Protein AF-A0A0G0SCY1-F1 (afdb_monomer_lite)

Sequence (199 aa):
MHELLHFNSFQSFQDANKGKKFHLERDEDEDDEKELVILGPRRIGFEIFSEKKNKVFFYNLNEAITEELIKRFDKRYFSRLTLTKREYEIPGKRTEGGDHEIPADDLAVARDFKTKNGPPIKLREGYGYSEEREKLNALIREIYVKNSESFSSEEDVFKIFAEAVMTGRLLKVARIIEKTFGKGNFRQLGINTSADMTE

pLDDT: mean 84.44, std 16.79, range [41.56, 98.62]

Structure (mmCIF, N/CA/C/O backbone):
data_AF-A0A0G0SCY1-F1
#
_entry.id   AF-A0A0G0SCY1-F1
#
loop_
_atom_site.group_PDB
_atom_site.id
_atom_site.type_symbol
_atom_site.label_atom_id
_atom_site.label_alt_id
_atom_site.label_comp_id
_atom_site.label_asym_id
_atom_site.label_entity_id
_atom_site.label_seq_id
_atom_site.pdbx_PDB_ins_code
_atom_site.Cartn_x
_atom_site.Cartn_y
_atom_site.Cartn_z
_atom_site.occupancy
_atom_site.B_iso_or_equiv
_atom_site.auth_seq_id
_atom_site.auth_comp_id
_atom_site.auth_asym_id
_atom_site.auth_atom_id
_atom_site.pdbx_PDB_model_num
ATOM 1 N N . MET A 1 1 ? 3.530 -5.641 -14.610 1.00 80.62 1 MET A N 1
ATOM 2 C CA . MET A 1 1 ? 2.778 -6.349 -13.546 1.00 80.62 1 MET A CA 1
ATOM 3 C C . MET A 1 1 ? 2.074 -5.394 -12.599 1.00 80.62 1 MET A C 1
ATOM 5 O O . MET A 1 1 ? 1.023 -5.765 -12.103 1.00 80.62 1 MET A O 1
ATOM 9 N N . HIS A 1 2 ? 2.611 -4.191 -12.401 1.00 88.75 2 HIS A N 1
ATOM 10 C CA . HIS A 1 2 ? 2.045 -3.152 -11.548 1.00 88.75 2 HIS A CA 1
ATOM 11 C C . HIS A 1 2 ? 0.548 -2.891 -11.766 1.00 88.75 2 HIS A C 1
ATOM 13 O O . HIS A 1 2 ? -0.262 -3.263 -10.920 1.00 88.75 2 HIS A O 1
ATOM 19 N N . GLU A 1 3 ? 0.163 -2.446 -12.962 1.00 91.06 3 GLU A N 1
ATOM 20 C CA . GLU A 1 3 ? -1.251 -2.216 -13.307 1.00 91.06 3 GLU A CA 1
ATOM 21 C C . GLU A 1 3 ? -2.143 -3.452 -13.159 1.00 91.06 3 GLU A C 1
ATOM 23 O O . GLU A 1 3 ? -3.321 -3.362 -12.817 1.00 91.06 3 GLU A O 1
ATOM 28 N N . LEU A 1 4 ? -1.583 -4.643 -13.389 1.00 90.56 4 LEU A N 1
ATOM 29 C CA . LEU A 1 4 ? -2.333 -5.883 -13.227 1.00 90.56 4 LEU A CA 1
ATOM 30 C C . LEU A 1 4 ? -2.670 -6.130 -11.753 1.00 90.56 4 LEU A C 1
ATOM 32 O O . LEU A 1 4 ? -3.734 -6.672 -11.463 1.00 90.56 4 LEU A O 1
ATOM 36 N N . LEU A 1 5 ? -1.797 -5.745 -10.820 1.00 91.75 5 LEU A N 1
ATOM 37 C CA . LEU A 1 5 ? -2.082 -5.886 -9.398 1.00 91.75 5 LEU A CA 1
ATOM 38 C C . LEU A 1 5 ? -3.157 -4.892 -8.951 1.00 91.75 5 LEU A C 1
ATOM 40 O O . LEU A 1 5 ? -4.083 -5.307 -8.257 1.00 91.75 5 LEU A O 1
ATOM 44 N N . HIS A 1 6 ? -3.110 -3.643 -9.426 1.00 90.44 6 HIS A N 1
ATOM 45 C CA . HIS A 1 6 ? -4.196 -2.678 -9.211 1.00 90.44 6 HIS A CA 1
ATOM 46 C C . HIS A 1 6 ? -5.524 -3.208 -9.759 1.00 90.44 6 HIS A C 1
ATOM 48 O O . HIS A 1 6 ? -6.529 -3.209 -9.046 1.00 90.44 6 HIS A O 1
ATOM 54 N N . PHE A 1 7 ? -5.523 -3.785 -10.965 1.00 90.31 7 PHE A N 1
ATOM 55 C CA . PHE A 1 7 ? -6.712 -4.408 -11.552 1.00 90.31 7 PHE A CA 1
ATOM 56 C C . PHE A 1 7 ? -7.235 -5.604 -10.738 1.00 90.31 7 PHE A C 1
ATOM 58 O O . PHE A 1 7 ? -8.441 -5.801 -10.631 1.00 90.31 7 PHE A O 1
ATOM 65 N N . ASN A 1 8 ? -6.359 -6.403 -10.129 1.00 93.25 8 ASN A N 1
ATOM 66 C CA . ASN A 1 8 ? -6.767 -7.547 -9.303 1.00 93.25 8 ASN A CA 1
ATOM 67 C C . ASN A 1 8 ? -7.023 -7.186 -7.830 1.00 93.25 8 ASN A C 1
ATOM 69 O O . ASN A 1 8 ? -7.389 -8.059 -7.038 1.00 93.25 8 ASN A O 1
ATOM 73 N N . SER A 1 9 ? -6.826 -5.925 -7.448 1.00 94.75 9 SER A N 1
ATOM 74 C CA . SER A 1 9 ? -7.122 -5.431 -6.108 1.00 94.75 9 SER A CA 1
ATOM 75 C C . SER A 1 9 ? -8.627 -5.220 -5.906 1.00 94.75 9 SER A C 1
ATOM 77 O O . SER A 1 9 ? -9.438 -5.374 -6.822 1.00 94.75 9 SER A O 1
ATOM 79 N N . PHE A 1 10 ? -9.029 -4.867 -4.684 1.00 96.94 10 PHE A N 1
ATOM 80 C CA . PHE A 1 10 ? -10.420 -4.518 -4.418 1.00 96.94 10 PHE A CA 1
ATOM 81 C C . PHE A 1 10 ? -10.855 -3.316 -5.261 1.00 96.94 10 PHE A C 1
ATOM 83 O O . PHE A 1 10 ? -10.245 -2.257 -5.183 1.00 96.94 10 PHE A O 1
ATOM 90 N N . GLN A 1 11 ? -11.969 -3.440 -5.977 1.00 96.31 11 GLN A N 1
ATOM 91 C CA . GLN A 1 11 ? -12.557 -2.336 -6.729 1.00 96.31 11 GLN A CA 1
ATOM 92 C C . GLN A 1 11 ? -13.978 -2.065 -6.247 1.00 96.31 11 GLN A C 1
ATOM 94 O O . GLN A 1 11 ? -14.782 -2.977 -6.046 1.00 96.31 11 GLN A O 1
ATOM 99 N N . SER A 1 12 ? -14.304 -0.790 -6.071 1.00 95.50 12 SER A N 1
ATOM 100 C CA . SER A 1 12 ? -15.678 -0.343 -5.870 1.00 95.50 12 SER A CA 1
ATOM 101 C C . SER A 1 12 ? -15.928 0.919 -6.671 1.00 95.50 12 SER A C 1
ATOM 103 O O . SER A 1 12 ? -15.087 1.819 -6.694 1.00 95.50 12 SER A O 1
ATOM 105 N N . PHE A 1 13 ? -17.103 0.989 -7.283 1.00 92.69 13 PHE A N 1
ATOM 106 C CA . PHE A 1 13 ? -17.515 2.090 -8.141 1.00 92.69 13 PHE A CA 1
ATOM 107 C C . PHE A 1 13 ? -18.644 2.886 -7.488 1.00 92.69 13 PHE A C 1
ATOM 109 O O . PHE A 1 13 ? -19.341 2.402 -6.592 1.00 92.69 13 PHE A O 1
ATOM 116 N N . GLN A 1 14 ? -18.794 4.127 -7.920 1.00 89.31 14 GLN A N 1
ATOM 117 C CA . GLN A 1 14 ? -19.891 5.011 -7.551 1.00 89.31 14 GLN A CA 1
ATOM 118 C C . GLN A 1 14 ? -20.407 5.730 -8.791 1.00 89.31 14 GLN A C 1
ATOM 120 O O . GLN A 1 14 ? -19.696 5.841 -9.789 1.00 89.31 14 GLN A O 1
ATOM 125 N N . ASP A 1 15 ? -21.635 6.225 -8.703 1.00 87.56 15 ASP A N 1
ATOM 126 C CA . ASP A 1 15 ? -22.173 7.128 -9.709 1.00 87.56 15 ASP A CA 1
ATOM 127 C C . ASP A 1 15 ? -21.365 8.437 -9.710 1.00 87.56 15 ASP A C 1
ATOM 129 O O . ASP A 1 15 ? -21.341 9.172 -8.717 1.00 87.56 15 ASP A O 1
ATOM 133 N N . ALA A 1 16 ? -20.676 8.693 -10.820 1.00 82.12 16 ALA A N 1
ATOM 134 C CA . ALA A 1 16 ? -19.852 9.874 -11.054 1.00 82.12 16 ALA A CA 1
ATOM 135 C C . ALA A 1 16 ? -20.629 11.000 -11.752 1.00 82.12 16 ALA A C 1
ATOM 137 O O . ALA A 1 16 ? -20.097 12.092 -11.967 1.00 82.12 16 ALA A O 1
ATOM 138 N N . ASN A 1 17 ? -21.907 10.788 -12.082 1.00 74.12 17 ASN A N 1
ATOM 139 C CA . ASN A 1 17 ? -22.706 11.781 -12.787 1.00 74.12 17 ASN A CA 1
ATOM 140 C C . ASN A 1 17 ? -22.974 13.048 -11.966 1.00 74.12 17 ASN A C 1
ATOM 142 O O . ASN A 1 17 ? -23.409 14.049 -12.529 1.00 74.12 17 ASN A O 1
ATOM 146 N N . LYS A 1 18 ? -22.747 13.057 -10.644 1.00 68.19 18 LYS A N 1
ATOM 147 C CA . LYS A 1 18 ? -23.117 14.178 -9.749 1.00 68.19 18 LYS A CA 1
ATOM 148 C C . LYS A 1 18 ? -24.579 14.635 -9.940 1.00 68.19 18 LYS A C 1
ATOM 150 O O . LYS A 1 18 ? -24.882 15.814 -9.767 1.00 68.19 18 LYS A O 1
ATOM 155 N N . GLY A 1 19 ? -25.476 13.724 -10.331 1.00 61.62 19 GLY A N 1
ATOM 156 C CA . GLY A 1 19 ? -26.873 14.031 -10.662 1.00 61.62 19 GLY A CA 1
ATOM 157 C C . GLY A 1 19 ? -27.112 14.617 -12.062 1.00 61.62 19 GLY A C 1
ATOM 158 O O . GLY A 1 19 ? -28.223 15.060 -12.342 1.00 61.62 19 GLY A O 1
ATOM 159 N N . LYS A 1 20 ? -26.105 14.642 -12.946 1.00 60.66 20 LYS A N 1
ATOM 160 C CA . LYS A 1 20 ? -26.277 14.971 -14.367 1.00 60.66 20 LYS A CA 1
ATOM 161 C C . LYS A 1 20 ? -26.846 13.770 -15.113 1.00 60.66 20 LYS A C 1
ATOM 163 O O . LYS A 1 20 ? -26.241 12.704 -15.121 1.00 60.66 20 LYS A O 1
ATOM 168 N N . LYS A 1 21 ? -27.981 13.964 -15.776 1.00 63.91 21 LYS A N 1
ATOM 169 C CA . LYS A 1 21 ? -28.548 12.958 -16.670 1.00 63.91 21 LYS A CA 1
ATOM 170 C C . LYS A 1 21 ? -27.905 13.086 -18.038 1.00 63.91 21 LYS A C 1
ATOM 172 O O . LYS A 1 21 ? -27.915 14.168 -18.623 1.00 63.91 21 LYS A O 1
ATOM 177 N N . PHE A 1 22 ? -27.338 11.993 -18.523 1.00 63.31 22 PHE A N 1
ATOM 178 C CA . PHE A 1 22 ? -26.917 11.881 -19.909 1.00 63.31 22 PHE A CA 1
ATOM 179 C C . PHE A 1 22 ? -27.957 11.031 -20.629 1.00 63.31 22 PHE A C 1
ATOM 181 O O . PHE A 1 22 ? -28.292 9.937 -20.177 1.00 63.31 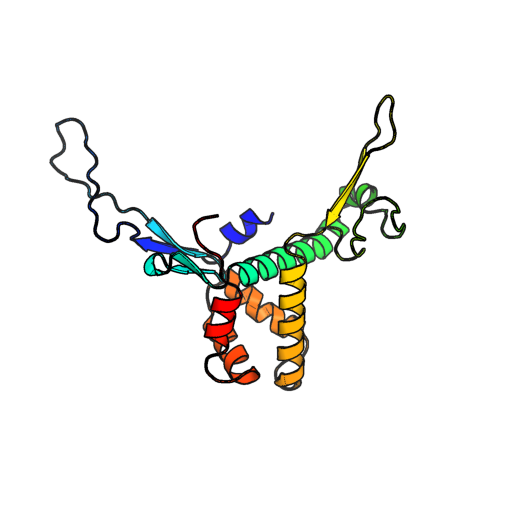22 PHE A O 1
ATOM 188 N N . HIS A 1 23 ? -28.484 11.559 -21.726 1.00 64.25 23 HIS A N 1
ATOM 189 C CA . HIS A 1 23 ? -29.393 10.835 -22.600 1.00 64.25 23 HIS A CA 1
ATOM 190 C C . HIS A 1 23 ? -28.608 10.438 -23.848 1.00 64.25 23 HIS A C 1
ATOM 192 O O . HIS A 1 23 ? -27.866 11.248 -24.404 1.00 64.25 23 HIS A O 1
ATOM 198 N N . LEU A 1 24 ? -28.722 9.174 -24.245 1.00 61.75 24 LEU A N 1
ATOM 199 C CA . LEU A 1 24 ? -28.267 8.735 -25.557 1.00 61.75 24 LEU A CA 1
ATOM 200 C C . LEU A 1 24 ? -29.316 9.188 -26.568 1.00 61.75 24 LEU A C 1
ATOM 202 O O . LEU A 1 24 ? -30.424 8.662 -26.563 1.00 61.75 24 LEU A O 1
ATOM 206 N N . GLU A 1 25 ? -28.969 10.146 -27.426 1.00 59.12 25 GLU A N 1
ATOM 207 C CA . GLU A 1 25 ? -29.728 10.350 -28.658 1.00 59.12 25 GLU A CA 1
ATOM 208 C C . GLU A 1 25 ? -29.556 9.084 -29.505 1.00 59.12 25 GLU A C 1
ATOM 210 O O . GLU A 1 25 ? -28.439 8.709 -29.875 1.00 59.12 25 GLU A O 1
ATOM 215 N N . ARG A 1 26 ? -30.656 8.373 -29.741 1.00 58.03 26 ARG A N 1
ATOM 216 C CA . ARG A 1 26 ? -30.718 7.253 -30.675 1.00 58.03 26 ARG A CA 1
ATOM 217 C C . ARG A 1 26 ? -31.793 7.540 -31.705 1.00 58.03 26 ARG A C 1
ATOM 219 O O . ARG A 1 26 ? -32.787 8.183 -31.378 1.00 58.03 26 ARG A O 1
ATOM 226 N N . ASP A 1 27 ? -31.542 7.062 -32.921 1.00 58.75 27 ASP A N 1
ATOM 227 C CA . ASP A 1 27 ? -32.455 7.190 -34.050 1.00 58.75 27 ASP A CA 1
ATOM 228 C C . ASP A 1 27 ? -33.866 6.731 -33.658 1.00 58.75 27 ASP A C 1
ATOM 230 O O . ASP A 1 27 ? -34.041 5.707 -32.991 1.00 58.75 27 ASP A O 1
ATOM 234 N N . GLU A 1 28 ? -34.825 7.572 -34.042 1.00 56.56 28 GLU A N 1
ATOM 235 C CA . GLU A 1 28 ? -36.273 7.479 -33.864 1.00 56.56 28 GLU A CA 1
ATOM 236 C C . GLU A 1 28 ? -36.752 6.027 -34.035 1.00 56.56 28 GLU A C 1
ATOM 238 O O . GLU A 1 28 ? -36.626 5.522 -35.141 1.00 56.56 28 GLU A O 1
ATOM 243 N N . ASP A 1 29 ? -37.196 5.352 -32.954 1.00 59.94 29 ASP A N 1
ATOM 244 C CA . ASP A 1 29 ? -38.147 4.205 -32.951 1.00 59.94 29 ASP A CA 1
ATOM 245 C C . ASP A 1 29 ? -38.200 3.400 -31.615 1.00 59.94 29 ASP A C 1
ATOM 247 O O . ASP A 1 29 ? -39.020 2.489 -31.487 1.00 59.94 29 ASP A O 1
ATOM 251 N N . GLU A 1 30 ? -37.401 3.711 -30.577 1.00 57.34 30 GLU A N 1
ATOM 252 C CA . GLU A 1 30 ? -37.519 3.078 -29.238 1.00 57.34 30 GLU A CA 1
ATOM 253 C C . GLU A 1 30 ? -37.956 4.090 -28.151 1.00 57.34 30 GLU A C 1
ATOM 255 O O . GLU A 1 30 ? -37.165 4.932 -27.735 1.00 57.34 30 GLU A O 1
ATOM 260 N N . ASP A 1 31 ? -39.187 3.959 -27.631 1.00 59.19 31 ASP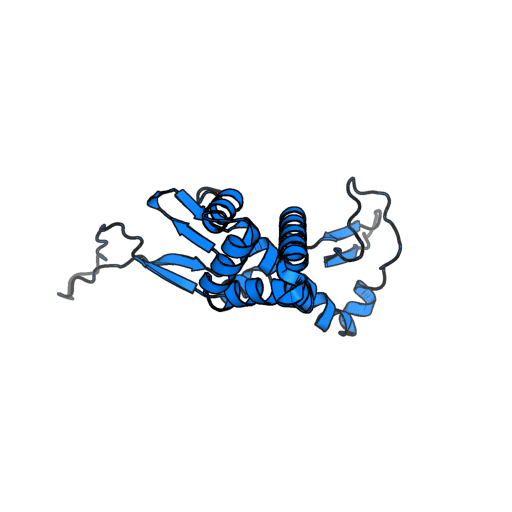 A N 1
ATOM 261 C CA . ASP A 1 31 ? -39.797 4.762 -26.536 1.00 59.19 31 ASP A CA 1
ATOM 262 C C . ASP A 1 31 ? -39.126 4.597 -25.143 1.00 59.19 31 ASP A C 1
ATOM 264 O O . ASP A 1 31 ? -39.641 5.067 -24.126 1.00 59.19 31 ASP A O 1
ATOM 268 N N . ASP A 1 32 ? -37.963 3.946 -25.063 1.00 62.31 32 ASP A N 1
ATOM 269 C CA . ASP A 1 32 ? -37.230 3.738 -23.812 1.00 62.31 32 ASP A CA 1
ATOM 270 C C . ASP A 1 32 ? -36.074 4.747 -23.690 1.00 62.31 32 ASP A C 1
ATOM 272 O O . ASP A 1 32 ? -34.936 4.467 -24.085 1.00 62.31 32 ASP A O 1
ATOM 276 N N . GLU A 1 33 ? -36.332 5.917 -23.090 1.00 62.16 33 GLU A N 1
ATOM 277 C CA . GLU A 1 33 ? -35.271 6.838 -22.652 1.00 62.16 33 GLU A CA 1
ATOM 278 C C . GLU A 1 33 ? -34.325 6.122 -21.667 1.00 62.16 33 GLU A C 1
ATOM 280 O O . GLU A 1 33 ? -34.599 5.990 -20.471 1.00 62.16 33 GLU A O 1
ATOM 285 N N . LYS A 1 34 ? -33.172 5.652 -22.154 1.00 66.00 34 LYS A N 1
ATOM 286 C CA . LYS A 1 34 ? -32.143 5.035 -21.307 1.00 66.00 34 LYS A CA 1
ATOM 287 C C . LYS A 1 34 ? -31.230 6.111 -20.728 1.00 66.00 34 LYS A C 1
ATOM 289 O O . LYS A 1 34 ? -30.390 6.678 -21.426 1.00 66.00 34 LYS A O 1
ATOM 294 N N . GLU A 1 35 ? -31.382 6.366 -19.430 1.00 72.31 35 GLU A N 1
ATOM 295 C CA . GLU A 1 35 ? -30.476 7.216 -18.653 1.00 72.31 35 GLU A CA 1
ATOM 296 C C . GLU A 1 35 ? -29.082 6.565 -18.575 1.00 72.31 35 GLU A C 1
ATOM 298 O O . GLU A 1 35 ? -28.923 5.436 -18.102 1.00 72.31 35 GLU A O 1
ATOM 303 N N . LEU A 1 36 ? -28.056 7.273 -19.051 1.00 75.56 36 LEU A N 1
ATOM 304 C CA . LEU A 1 36 ? -26.663 6.843 -18.955 1.00 75.56 36 LEU A CA 1
ATOM 305 C C . LEU A 1 36 ? -26.114 7.120 -17.554 1.00 75.56 36 LEU A C 1
ATOM 307 O O . LEU A 1 36 ? -26.027 8.269 -17.116 1.00 75.56 36 LEU A O 1
ATOM 311 N N . VAL A 1 37 ? -25.656 6.063 -16.886 1.00 78.62 37 VAL A N 1
ATOM 312 C CA . VAL A 1 37 ? -24.924 6.157 -15.618 1.00 78.62 37 VAL A CA 1
ATOM 313 C C . VAL A 1 37 ? -23.423 6.105 -15.896 1.00 78.62 37 VAL A C 1
ATOM 315 O O . VAL A 1 37 ? -22.920 5.083 -16.363 1.00 78.62 37 VAL A O 1
ATOM 318 N N . ILE A 1 38 ? -22.694 7.185 -15.597 1.00 83.62 38 ILE A N 1
ATOM 319 C CA . ILE A 1 38 ? -21.226 7.172 -15.632 1.00 83.62 38 ILE A CA 1
ATOM 320 C C . ILE A 1 38 ? -20.734 6.639 -14.293 1.00 83.62 38 ILE A C 1
ATOM 322 O O . ILE A 1 38 ? -20.976 7.227 -13.240 1.00 83.62 38 ILE A O 1
ATOM 326 N N . LEU A 1 39 ? -20.020 5.518 -14.333 1.00 87.00 39 LEU A N 1
ATOM 327 C CA . LEU A 1 39 ? -19.389 4.945 -13.153 1.00 87.00 39 LEU A CA 1
ATOM 328 C C . LEU A 1 39 ? -17.964 5.475 -13.017 1.00 87.00 39 LEU A C 1
ATOM 330 O O . LEU A 1 39 ? -17.158 5.362 -13.937 1.00 87.00 39 LEU A O 1
ATOM 334 N N . GLY A 1 40 ? -17.655 6.022 -11.845 1.00 88.56 40 GLY A N 1
ATOM 335 C CA . GLY A 1 40 ? -16.304 6.400 -11.448 1.00 88.56 40 GLY A CA 1
ATOM 336 C C . GLY A 1 40 ? -15.777 5.487 -10.344 1.00 88.56 40 GLY A C 1
ATOM 337 O O . GLY A 1 40 ? -16.563 4.869 -9.610 1.00 88.56 40 GLY A O 1
ATOM 338 N N . PRO A 1 41 ? -14.449 5.390 -10.180 1.00 91.94 41 PRO A N 1
ATOM 339 C CA . PRO A 1 41 ? -13.883 4.674 -9.055 1.00 91.94 41 PRO A CA 1
ATOM 340 C C . PRO A 1 41 ? -14.279 5.379 -7.755 1.00 91.94 41 PRO A C 1
ATOM 342 O O . PRO A 1 41 ? -14.175 6.594 -7.600 1.00 91.94 41 PRO A O 1
ATOM 345 N N . ARG A 1 42 ? -14.752 4.591 -6.794 1.00 94.06 42 ARG A N 1
ATOM 346 C CA . ARG A 1 42 ? -14.913 5.011 -5.400 1.00 94.06 42 ARG A CA 1
ATOM 347 C C . ARG A 1 42 ? -13.693 4.598 -4.590 1.00 94.06 42 ARG A C 1
ATOM 349 O O . ARG A 1 42 ? -13.228 5.355 -3.738 1.00 94.06 42 ARG A O 1
ATOM 356 N N . ARG A 1 43 ? -13.206 3.377 -4.828 1.00 95.00 43 ARG A N 1
ATOM 357 C CA . ARG A 1 43 ? -12.011 2.801 -4.200 1.00 95.00 43 ARG A CA 1
ATOM 358 C C . ARG A 1 43 ? -11.358 1.792 -5.129 1.00 95.00 43 ARG A C 1
ATOM 360 O O . ARG A 1 43 ? -12.080 0.985 -5.715 1.00 95.00 43 ARG A O 1
ATOM 367 N N . ILE A 1 44 ? -10.032 1.808 -5.168 1.00 95.69 44 ILE A N 1
ATOM 368 C CA . ILE A 1 44 ? -9.188 0.813 -5.832 1.00 95.69 44 ILE A CA 1
ATOM 369 C C . ILE A 1 44 ? -8.097 0.442 -4.830 1.00 95.69 44 ILE A C 1
ATOM 371 O O . ILE A 1 44 ? -7.406 1.313 -4.315 1.00 95.69 44 ILE A O 1
ATOM 375 N N . GLY A 1 45 ? -8.008 -0.825 -4.449 1.00 96.00 45 GLY A N 1
ATOM 376 C CA . GLY A 1 45 ? -7.101 -1.279 -3.408 1.00 96.00 45 GLY A CA 1
ATOM 377 C C . GLY A 1 45 ? -7.270 -0.518 -2.086 1.00 96.00 45 GLY A C 1
ATOM 378 O O . GLY A 1 45 ? -8.326 -0.549 -1.429 1.00 96.00 45 GLY A O 1
ATOM 379 N N . PHE A 1 46 ? -6.202 0.174 -1.688 1.00 95.69 46 PHE A N 1
ATOM 380 C CA . PHE A 1 46 ? -6.180 1.039 -0.510 1.00 95.69 46 PHE A CA 1
ATOM 381 C C . PHE A 1 46 ? -6.756 2.442 -0.769 1.00 95.69 46 PHE A C 1
ATOM 383 O O . PHE A 1 46 ? -7.123 3.144 0.176 1.00 95.69 46 PHE A O 1
ATOM 390 N N . GLU A 1 47 ? -6.879 2.842 -2.030 1.00 96.56 47 GLU A N 1
ATOM 391 C CA . GLU A 1 47 ? -7.235 4.195 -2.435 1.00 96.56 47 GLU A CA 1
ATOM 392 C C . GLU A 1 47 ? -8.696 4.526 -2.162 1.00 96.56 47 GLU A C 1
ATOM 394 O O . GLU A 1 47 ? -9.603 3.685 -2.238 1.00 96.56 47 GLU A O 1
ATOM 399 N N . ILE A 1 48 ? -8.935 5.800 -1.857 1.00 96.56 48 ILE A N 1
ATOM 400 C CA . ILE A 1 48 ? -10.278 6.354 -1.705 1.00 96.56 48 ILE A CA 1
ATOM 401 C C . ILE A 1 48 ? -10.389 7.617 -2.549 1.00 96.56 48 ILE A C 1
ATOM 403 O O . ILE A 1 48 ? -9.775 8.642 -2.243 1.00 96.56 48 ILE A O 1
ATOM 407 N N . PHE A 1 49 ? -11.244 7.553 -3.563 1.00 94.94 49 PHE A N 1
ATOM 408 C CA . PHE A 1 49 ? -11.480 8.637 -4.505 1.00 94.94 49 PHE A CA 1
ATOM 409 C C . PHE A 1 49 ? -12.498 9.619 -3.926 1.00 94.94 49 PHE A C 1
ATOM 411 O O . PHE A 1 49 ? -13.593 9.244 -3.493 1.00 94.94 49 PHE A O 1
ATOM 418 N N . SER A 1 50 ? -12.138 10.902 -3.895 1.00 92.75 50 SER A N 1
ATOM 419 C CA . SER A 1 50 ? -12.999 11.967 -3.389 1.00 92.75 50 SER A CA 1
ATOM 420 C C . SER A 1 50 ? -13.100 13.110 -4.384 1.00 92.75 50 SER A C 1
ATOM 422 O O . SER A 1 50 ? -12.357 14.088 -4.307 1.00 92.75 50 SER A O 1
ATOM 424 N N . GLU A 1 51 ? -14.087 13.031 -5.277 1.00 85.56 51 GLU A N 1
ATOM 425 C CA . GLU A 1 51 ? -14.353 14.076 -6.278 1.00 85.56 51 GLU A CA 1
ATOM 426 C C . GLU A 1 51 ? -14.577 15.445 -5.642 1.00 85.56 51 GLU A C 1
ATOM 428 O O . GLU A 1 51 ? -14.056 16.451 -6.112 1.00 85.56 51 GLU A O 1
ATOM 433 N N . LYS A 1 52 ? -15.301 15.486 -4.515 1.00 87.12 52 LYS A N 1
ATOM 434 C CA . LYS A 1 52 ? -15.557 16.726 -3.768 1.00 87.12 52 LYS A CA 1
ATOM 435 C C . LYS A 1 52 ? -14.269 17.431 -3.336 1.00 87.12 52 LYS A C 1
ATOM 437 O O . LYS A 1 52 ? -14.267 18.647 -3.181 1.00 87.12 52 LYS A O 1
ATOM 442 N N . LYS A 1 53 ? -13.207 16.671 -3.072 1.00 88.75 53 LYS A N 1
ATOM 443 C CA . LYS A 1 53 ? -11.926 17.196 -2.593 1.00 88.75 53 LYS A CA 1
ATOM 444 C C . LYS A 1 53 ? -10.849 17.226 -3.672 1.00 88.75 53 LYS A C 1
ATOM 446 O O . LYS A 1 53 ? -9.739 17.621 -3.348 1.00 88.75 53 LYS A O 1
ATOM 451 N N . ASN A 1 54 ? -11.167 16.796 -4.894 1.00 92.00 54 ASN A N 1
ATOM 452 C CA . ASN A 1 54 ? -10.210 16.597 -5.978 1.00 92.00 54 ASN A CA 1
ATOM 453 C C . ASN A 1 54 ? -8.974 15.765 -5.570 1.00 92.00 54 ASN A C 1
ATOM 455 O O . ASN A 1 54 ? -7.858 16.071 -5.971 1.00 92.00 54 ASN A O 1
ATOM 459 N N . LYS A 1 55 ? -9.164 14.744 -4.721 1.00 95.50 55 LYS A N 1
ATOM 460 C CA . LYS A 1 55 ? -8.072 13.944 -4.140 1.00 95.50 55 LYS A CA 1
ATOM 461 C C . LYS A 1 55 ? -8.325 12.442 -4.181 1.00 95.50 55 LYS A C 1
ATOM 463 O O . LYS A 1 55 ? -9.458 11.999 -3.964 1.00 95.50 55 LYS A O 1
ATOM 468 N N . VAL A 1 56 ? -7.239 11.688 -4.317 1.00 96.50 56 VAL A N 1
ATOM 469 C CA . VAL A 1 56 ? -7.154 10.250 -4.047 1.00 96.50 56 VAL A CA 1
ATOM 470 C C . VAL A 1 56 ? -6.415 10.066 -2.724 1.00 96.50 56 VAL A C 1
ATOM 472 O O . VAL A 1 56 ? -5.222 10.334 -2.618 1.00 96.50 56 VAL A O 1
ATOM 475 N N . PHE A 1 57 ? -7.126 9.670 -1.667 1.00 97.94 57 PHE A N 1
ATOM 476 C CA . PHE A 1 57 ? -6.497 9.392 -0.372 1.00 97.94 57 PHE A CA 1
ATOM 477 C C . PHE A 1 57 ? -5.796 8.041 -0.398 1.00 97.94 57 PHE A C 1
ATOM 479 O O . PHE A 1 57 ? -6.321 7.100 -0.989 1.00 97.94 57 PHE A O 1
ATOM 486 N N . PHE A 1 58 ? -4.678 7.942 0.325 1.00 98.12 58 PHE A N 1
ATOM 487 C CA . PHE A 1 58 ? -3.840 6.741 0.396 1.00 98.12 58 PHE A CA 1
ATOM 488 C C . PHE A 1 58 ? -3.200 6.294 -0.927 1.00 98.12 58 PHE A C 1
ATOM 490 O O . PHE A 1 58 ? -2.736 5.162 -0.988 1.00 98.12 58 PHE A O 1
ATOM 497 N N . TYR A 1 59 ? -3.129 7.157 -1.943 1.00 97.44 59 TYR A N 1
ATOM 498 C CA . TYR A 1 59 ? -2.481 6.867 -3.227 1.00 97.44 59 TYR A CA 1
ATOM 4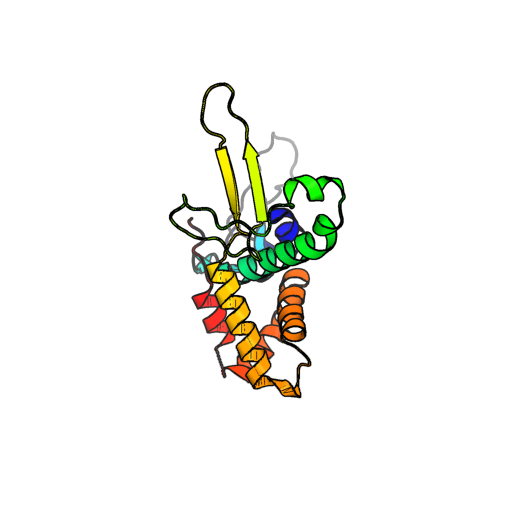99 C C . TYR A 1 59 ? -1.034 6.377 -3.050 1.00 97.44 59 TYR A C 1
ATOM 501 O O . TYR A 1 59 ? -0.748 5.208 -3.276 1.00 97.44 59 TYR A O 1
ATOM 509 N N . ASN A 1 60 ? -0.150 7.198 -2.476 1.00 98.00 60 ASN A N 1
ATOM 510 C CA . ASN A 1 60 ? 1.262 6.830 -2.285 1.00 98.00 60 ASN A CA 1
ATOM 511 C C . ASN A 1 60 ? 1.442 5.570 -1.420 1.00 98.00 60 ASN A C 1
ATOM 513 O O . ASN A 1 60 ? 2.391 4.811 -1.593 1.00 98.00 60 ASN A O 1
ATOM 517 N N . LEU A 1 61 ? 0.528 5.342 -0.468 1.00 98.25 61 LEU A N 1
ATOM 518 C CA . LEU A 1 61 ? 0.547 4.134 0.354 1.00 98.25 61 LEU A CA 1
ATOM 519 C C . LEU A 1 61 ? 0.132 2.898 -0.456 1.00 98.25 61 LEU A C 1
ATOM 521 O O . LEU A 1 61 ? 0.741 1.844 -0.296 1.00 98.25 61 LEU A O 1
ATOM 525 N N . ASN A 1 62 ? -0.899 3.019 -1.295 1.00 98.00 62 ASN A N 1
ATOM 526 C CA . ASN A 1 62 ? -1.351 1.959 -2.189 1.00 98.00 62 ASN A CA 1
ATOM 527 C C . ASN A 1 62 ? -0.230 1.561 -3.153 1.00 98.00 62 ASN A C 1
ATOM 529 O O . ASN A 1 62 ? 0.098 0.379 -3.237 1.00 98.00 62 ASN A O 1
ATOM 533 N N . GLU A 1 63 ? 0.423 2.547 -3.766 1.00 97.50 63 GLU A N 1
ATOM 534 C CA . GLU A 1 63 ? 1.543 2.330 -4.681 1.00 97.50 63 GLU A CA 1
ATOM 535 C C . GLU A 1 63 ? 2.727 1.634 -4.010 1.00 97.50 63 GLU A C 1
ATOM 537 O O . GLU A 1 63 ? 3.235 0.632 -4.517 1.00 97.50 63 GLU A O 1
ATOM 542 N N . ALA A 1 64 ? 3.102 2.071 -2.804 1.00 98.12 64 ALA A N 1
ATOM 543 C CA . ALA A 1 64 ? 4.148 1.413 -2.027 1.00 98.12 64 ALA A CA 1
ATOM 544 C C . ALA A 1 64 ? 3.832 -0.061 -1.738 1.00 98.12 64 ALA A C 1
ATOM 546 O O . ALA A 1 64 ? 4.706 -0.920 -1.856 1.00 98.12 64 ALA A O 1
ATOM 547 N N . ILE A 1 65 ? 2.590 -0.371 -1.346 1.00 98.06 65 ILE A N 1
ATOM 548 C CA . ILE A 1 65 ? 2.184 -1.749 -1.041 1.00 98.06 65 ILE A CA 1
ATOM 549 C C . ILE A 1 65 ? 2.174 -2.593 -2.320 1.00 98.06 65 ILE A C 1
ATOM 551 O O . ILE A 1 65 ? 2.675 -3.720 -2.304 1.00 98.06 65 ILE A O 1
ATOM 555 N N . THR A 1 66 ? 1.626 -2.060 -3.414 1.00 97.44 66 THR A N 1
ATOM 556 C CA . THR A 1 66 ? 1.567 -2.736 -4.715 1.00 97.44 66 THR A CA 1
ATOM 557 C C . THR A 1 66 ? 2.965 -3.058 -5.230 1.00 97.44 66 THR A C 1
ATOM 559 O O . THR A 1 66 ? 3.250 -4.204 -5.585 1.00 97.44 66 THR A O 1
ATOM 562 N N . GLU A 1 67 ? 3.871 -2.088 -5.197 1.00 96.19 67 GLU A N 1
ATOM 563 C CA . GLU A 1 67 ? 5.230 -2.266 -5.690 1.00 96.19 67 GLU A CA 1
ATOM 564 C C . GLU A 1 67 ? 6.053 -3.209 -4.795 1.00 96.19 67 GLU A C 1
ATOM 566 O O . GLU A 1 67 ? 6.808 -4.051 -5.285 1.00 96.19 67 GLU A O 1
ATOM 571 N N . GLU A 1 68 ? 5.850 -3.167 -3.476 1.00 96.75 68 GLU A N 1
ATOM 572 C CA . GLU A 1 68 ? 6.481 -4.115 -2.555 1.00 96.75 68 GLU A CA 1
ATOM 573 C C . GLU A 1 68 ? 5.985 -5.557 -2.789 1.00 96.75 68 GLU A C 1
ATOM 575 O O . GLU A 1 68 ? 6.776 -6.506 -2.748 1.00 96.75 68 GLU A O 1
ATOM 580 N N . LEU A 1 69 ? 4.699 -5.751 -3.112 1.00 95.75 69 LEU A N 1
ATOM 581 C CA . LEU A 1 69 ? 4.165 -7.058 -3.515 1.00 95.75 69 LEU A CA 1
ATOM 582 C C . LEU A 1 69 ? 4.811 -7.571 -4.811 1.00 95.75 69 LEU A C 1
ATOM 584 O O . LEU A 1 69 ? 5.134 -8.760 -4.890 1.00 95.75 69 LEU A O 1
ATOM 588 N N . ILE A 1 70 ? 5.051 -6.695 -5.790 1.00 93.12 70 ILE A N 1
ATOM 589 C CA . ILE A 1 70 ? 5.742 -7.031 -7.046 1.00 93.12 70 ILE A CA 1
ATOM 590 C C . ILE A 1 70 ? 7.185 -7.435 -6.772 1.00 93.12 70 ILE A C 1
ATOM 592 O O . ILE A 1 70 ? 7.582 -8.540 -7.142 1.00 93.12 70 ILE A O 1
ATOM 596 N N . LYS A 1 71 ? 7.938 -6.615 -6.029 1.00 92.25 71 LYS A N 1
ATOM 597 C CA . LYS A 1 71 ? 9.319 -6.916 -5.623 1.00 92.25 71 LYS A CA 1
ATOM 598 C C . LYS A 1 71 ? 9.425 -8.287 -4.962 1.00 92.25 71 LYS A C 1
ATOM 600 O O . LYS A 1 71 ? 10.336 -9.066 -5.249 1.00 92.25 71 LYS A O 1
ATOM 605 N N . ARG A 1 72 ? 8.476 -8.629 -4.090 1.00 91.62 72 ARG A N 1
ATOM 606 C CA . ARG A 1 72 ? 8.421 -9.937 -3.417 1.00 91.62 72 ARG A CA 1
ATOM 607 C C . ARG A 1 72 ? 8.063 -11.075 -4.365 1.00 91.62 72 ARG A C 1
ATOM 609 O O . ARG A 1 72 ? 8.652 -12.153 -4.258 1.00 91.62 72 ARG A O 1
ATOM 616 N N . PHE A 1 73 ? 7.114 -10.860 -5.273 1.00 90.12 73 PHE A N 1
ATOM 617 C CA . PHE A 1 73 ? 6.747 -11.838 -6.291 1.00 90.12 73 PHE A CA 1
ATOM 618 C C . PHE A 1 73 ? 7.946 -12.158 -7.190 1.00 90.12 73 PHE A C 1
ATOM 620 O O . PHE A 1 73 ? 8.319 -13.327 -7.321 1.00 90.12 73 PHE A O 1
ATOM 627 N N . ASP A 1 74 ? 8.610 -11.132 -7.715 1.00 86.50 74 ASP A N 1
ATOM 628 C CA . ASP A 1 74 ? 9.762 -11.257 -8.606 1.00 86.50 74 ASP A CA 1
ATOM 629 C C . ASP A 1 74 ? 10.903 -12.007 -7.921 1.00 86.50 74 ASP A C 1
ATOM 631 O O . ASP A 1 74 ? 11.389 -13.030 -8.420 1.00 86.50 74 ASP A O 1
ATOM 635 N N . LYS A 1 75 ? 11.257 -11.583 -6.701 1.00 84.19 75 LYS A N 1
ATOM 636 C CA . LYS A 1 75 ? 12.273 -12.256 -5.882 1.00 84.19 75 LYS A CA 1
ATOM 637 C C . LYS A 1 75 ? 11.928 -13.713 -5.594 1.00 84.19 75 LYS A C 1
ATOM 639 O O . LYS A 1 75 ? 12.836 -14.539 -5.502 1.00 84.19 75 LYS A O 1
ATOM 644 N N . ARG A 1 76 ? 10.650 -14.064 -5.440 1.00 86.19 76 ARG A N 1
ATOM 645 C CA . ARG A 1 76 ? 10.231 -15.435 -5.116 1.00 86.19 76 ARG A CA 1
ATOM 646 C C . ARG A 1 76 ? 10.168 -16.348 -6.336 1.00 86.19 76 ARG A C 1
ATOM 648 O O . ARG A 1 76 ? 10.552 -17.513 -6.218 1.00 86.19 76 ARG A O 1
ATOM 655 N N . TYR A 1 77 ? 9.653 -15.858 -7.460 1.00 81.94 77 TYR A N 1
ATOM 656 C CA . TYR A 1 77 ? 9.303 -16.689 -8.612 1.00 81.94 77 TYR A CA 1
ATOM 657 C C . TYR A 1 77 ? 10.253 -16.499 -9.790 1.00 81.94 77 TYR A C 1
ATOM 659 O O . TYR A 1 77 ? 10.690 -17.493 -10.371 1.00 81.94 77 TYR A O 1
ATOM 667 N N . PHE A 1 78 ? 10.647 -15.267 -10.111 1.00 75.50 78 PHE A N 1
ATOM 668 C CA . PHE A 1 78 ? 11.524 -15.007 -11.253 1.00 75.50 78 PHE A CA 1
ATOM 669 C C . PHE A 1 78 ? 12.997 -15.261 -10.958 1.00 75.50 78 PHE A C 1
ATOM 671 O O . PHE A 1 78 ? 13.711 -15.689 -11.860 1.00 75.50 78 PHE A O 1
ATOM 678 N N . SER A 1 79 ? 13.440 -15.171 -9.702 1.00 67.44 79 SER A N 1
ATOM 679 C CA . SER A 1 79 ? 14.776 -15.660 -9.309 1.00 67.44 79 SER A CA 1
ATOM 680 C C . SER A 1 79 ? 14.983 -17.162 -9.580 1.00 67.44 79 SER A C 1
ATOM 682 O O . SER A 1 79 ? 16.116 -17.638 -9.671 1.00 67.44 79 SER A O 1
ATOM 684 N N . ARG A 1 80 ? 13.886 -17.923 -9.713 1.00 63.59 80 ARG A N 1
ATOM 685 C CA . ARG A 1 80 ? 13.893 -19.376 -9.931 1.00 63.59 80 ARG A CA 1
ATOM 686 C C . ARG A 1 80 ? 13.801 -19.773 -11.401 1.00 63.59 80 ARG A C 1
ATOM 688 O O . ARG A 1 80 ? 14.080 -20.930 -11.716 1.00 63.59 80 ARG A O 1
ATOM 695 N N . LEU A 1 81 ? 13.417 -18.861 -12.295 1.00 62.62 81 LEU A N 1
ATOM 696 C CA . LEU A 1 81 ? 13.351 -19.167 -13.721 1.00 62.62 81 LEU A CA 1
ATOM 697 C C . LEU A 1 81 ? 14.769 -19.213 -14.316 1.00 62.62 81 LEU A C 1
ATOM 699 O O . LEU A 1 81 ? 15.648 -18.416 -14.007 1.00 62.62 81 LEU A O 1
ATOM 703 N N . THR A 1 82 ? 15.034 -20.201 -15.167 1.00 48.75 82 THR A N 1
ATOM 704 C CA . THR A 1 82 ? 16.366 -20.400 -15.769 1.00 48.75 82 THR A CA 1
ATOM 705 C C . THR A 1 82 ? 16.664 -19.359 -16.852 1.00 48.75 82 THR A C 1
ATOM 707 O O . THR A 1 82 ? 17.825 -19.033 -17.084 1.00 48.75 82 THR A O 1
ATOM 710 N N . LEU A 1 83 ? 15.615 -18.812 -17.480 1.00 50.00 83 LEU A N 1
ATOM 711 C CA . LEU A 1 83 ? 15.695 -17.753 -18.493 1.00 50.00 83 LEU A CA 1
ATOM 712 C C . LEU A 1 83 ? 16.191 -16.421 -17.911 1.00 50.00 83 LEU A C 1
ATOM 714 O O . LEU A 1 83 ? 16.882 -15.680 -18.599 1.00 50.00 83 LEU A O 1
ATOM 718 N N . THR A 1 84 ? 15.914 -16.160 -16.635 1.00 49.91 84 THR A N 1
ATOM 719 C CA . THR A 1 84 ? 16.316 -14.942 -15.922 1.00 49.91 84 THR A CA 1
ATOM 720 C C . THR A 1 84 ? 17.711 -15.049 -15.309 1.00 49.91 84 THR A C 1
ATOM 722 O O . THR A 1 84 ? 18.360 -14.028 -15.140 1.00 49.91 84 THR A O 1
ATOM 725 N N . LYS A 1 85 ? 18.266 -16.243 -15.047 1.00 47.97 85 LYS A N 1
ATOM 726 C CA . LYS A 1 85 ? 19.618 -16.356 -14.451 1.00 47.97 85 LYS A CA 1
ATOM 727 C C . LYS A 1 85 ? 20.717 -15.650 -15.254 1.00 47.97 85 LYS A C 1
ATOM 729 O O . LYS A 1 85 ? 21.538 -14.976 -14.653 1.00 47.97 85 LYS A O 1
ATOM 734 N N . ARG A 1 86 ? 20.708 -15.720 -16.592 1.00 49.72 86 ARG A N 1
ATOM 735 C CA . ARG A 1 86 ? 21.695 -14.997 -17.429 1.00 49.72 86 ARG A CA 1
ATOM 736 C C . ARG A 1 86 ? 21.505 -13.476 -17.444 1.00 49.72 86 ARG A C 1
ATOM 738 O O . ARG A 1 86 ? 22.450 -12.771 -17.772 1.00 49.72 86 ARG A O 1
ATOM 745 N N . GLU A 1 87 ? 20.310 -12.986 -17.119 1.00 49.19 87 GLU A N 1
ATOM 746 C CA . GLU A 1 87 ? 19.991 -11.551 -17.063 1.00 49.19 87 GLU A CA 1
ATOM 747 C C . GLU A 1 87 ? 20.143 -10.980 -15.640 1.00 49.19 87 GLU A C 1
ATOM 749 O O . GLU A 1 87 ? 20.480 -9.815 -15.478 1.00 49.19 87 GLU A O 1
ATOM 754 N N . TYR A 1 88 ? 19.985 -11.817 -14.609 1.00 47.25 88 TYR A N 1
ATOM 755 C CA . TYR A 1 88 ? 20.124 -11.462 -13.193 1.00 47.25 88 TYR A CA 1
ATOM 756 C C . TYR A 1 88 ? 21.503 -11.790 -12.593 1.00 47.25 88 TYR A C 1
ATOM 758 O O . TYR A 1 88 ? 21.789 -11.358 -11.478 1.00 47.25 88 TYR A O 1
ATOM 766 N N . GLU A 1 89 ? 22.387 -12.512 -13.295 1.00 46.34 89 GLU A N 1
ATOM 767 C CA . GLU A 1 89 ? 23.790 -12.742 -12.901 1.00 46.34 89 GLU A CA 1
ATOM 768 C C . GLU A 1 89 ? 24.665 -11.481 -13.068 1.00 46.34 89 GLU A C 1
ATOM 770 O O . GLU A 1 89 ? 25.740 -11.525 -13.654 1.00 46.34 89 GLU A O 1
ATOM 775 N N . ILE A 1 90 ? 24.248 -10.342 -12.507 1.00 48.16 90 ILE A N 1
ATOM 776 C CA . ILE A 1 90 ? 25.198 -9.346 -11.991 1.00 48.16 90 ILE A CA 1
ATOM 777 C C . ILE A 1 90 ? 24.681 -8.735 -10.668 1.00 48.16 90 ILE A C 1
ATOM 779 O O . ILE A 1 90 ? 24.438 -7.531 -10.611 1.00 48.16 90 ILE A O 1
ATOM 783 N N . PRO A 1 91 ? 24.550 -9.483 -9.555 1.00 42.94 91 PRO A N 1
ATOM 784 C CA . PRO A 1 91 ? 24.512 -8.871 -8.237 1.00 42.94 91 PRO A CA 1
ATOM 785 C C . PRO A 1 91 ? 25.947 -8.851 -7.700 1.00 42.94 91 PRO A C 1
ATOM 787 O O . PRO A 1 91 ? 26.444 -9.846 -7.177 1.00 42.94 91 PRO A O 1
ATOM 790 N N . GLY A 1 92 ? 26.656 -7.733 -7.879 1.00 41.62 92 GLY A N 1
ATOM 791 C CA . GLY A 1 92 ? 27.963 -7.571 -7.228 1.00 41.62 92 GLY A CA 1
ATOM 792 C C . GLY A 1 92 ? 28.896 -6.499 -7.776 1.00 41.62 92 GLY A C 1
ATOM 793 O O . GLY A 1 92 ? 29.888 -6.191 -7.121 1.00 41.62 92 GLY A O 1
ATOM 794 N N . LYS A 1 93 ? 28.618 -5.894 -8.936 1.00 42.28 93 LYS A N 1
ATOM 795 C CA . LYS A 1 93 ? 29.420 -4.759 -9.407 1.00 42.28 93 LYS A CA 1
ATOM 796 C C . LYS A 1 93 ? 28.635 -3.464 -9.299 1.00 42.28 93 LYS A C 1
ATOM 798 O O . LYS A 1 93 ? 27.807 -3.172 -10.155 1.00 42.28 93 LYS A O 1
ATOM 803 N N . ARG A 1 94 ? 28.976 -2.705 -8.248 1.00 46.12 94 ARG A N 1
ATOM 804 C CA . ARG A 1 94 ? 28.891 -1.240 -8.196 1.00 46.12 94 ARG A CA 1
ATOM 805 C C . ARG A 1 94 ? 29.143 -0.679 -9.593 1.00 46.12 94 ARG A C 1
ATOM 807 O O . ARG A 1 94 ? 30.187 -0.963 -10.183 1.00 46.12 94 ARG A O 1
ATOM 814 N N . THR A 1 95 ? 28.192 0.065 -10.135 1.00 47.25 95 THR A N 1
ATOM 815 C CA . THR A 1 95 ? 28.389 0.771 -11.399 1.00 47.25 95 THR A CA 1
ATOM 816 C C . THR A 1 95 ? 28.648 2.235 -11.114 1.00 47.25 95 THR A C 1
ATOM 818 O O . THR A 1 95 ? 27.732 2.979 -10.787 1.00 47.25 95 THR A O 1
ATOM 821 N N . GLU A 1 96 ? 29.907 2.628 -11.283 1.00 45.47 96 GLU A N 1
ATOM 822 C CA . GLU A 1 96 ? 30.280 3.992 -11.645 1.00 45.47 96 GLU A CA 1
ATOM 823 C C . GLU A 1 96 ? 29.522 4.373 -12.932 1.00 45.47 96 GLU A C 1
ATOM 825 O O . GLU A 1 96 ? 29.577 3.629 -13.919 1.00 45.47 96 GLU A O 1
ATOM 830 N N . GLY A 1 97 ? 28.792 5.495 -12.919 1.00 41.56 97 GLY A N 1
ATOM 831 C CA . GLY A 1 97 ? 28.263 6.116 -14.143 1.00 41.56 97 GLY A CA 1
ATOM 832 C C . GLY A 1 97 ? 26.788 6.534 -14.162 1.00 41.56 97 GLY A C 1
ATOM 833 O O . GLY A 1 97 ? 26.332 6.978 -15.210 1.00 41.56 97 GLY A O 1
ATOM 834 N N . GLY A 1 98 ? 26.046 6.418 -13.061 1.00 47.41 98 GLY A N 1
ATOM 835 C CA . GLY A 1 98 ? 24.749 7.084 -12.887 1.00 47.41 98 GLY A CA 1
ATOM 836 C C . GLY A 1 98 ? 24.754 7.861 -11.574 1.00 47.41 98 GLY A C 1
ATOM 837 O O . GLY A 1 98 ? 25.325 7.371 -10.604 1.00 47.41 98 GLY A O 1
ATOM 838 N N . ASP A 1 99 ? 24.147 9.050 -11.537 1.00 50.97 99 ASP A N 1
ATOM 839 C CA . ASP A 1 99 ? 24.181 9.949 -10.366 1.00 50.97 99 ASP A CA 1
ATOM 840 C C . ASP A 1 99 ? 23.522 9.362 -9.096 1.00 50.97 99 ASP A C 1
ATOM 842 O O . ASP A 1 99 ? 23.659 9.931 -8.014 1.00 50.97 99 ASP A O 1
ATOM 846 N N . HIS A 1 100 ? 22.880 8.187 -9.182 1.00 58.00 100 HIS A N 1
ATOM 847 C CA . HIS A 1 100 ? 22.284 7.489 -8.042 1.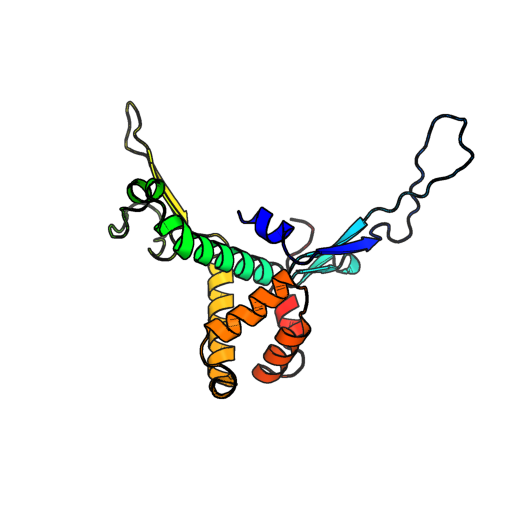00 58.00 100 HIS A CA 1
ATOM 848 C C . HIS A 1 100 ? 22.604 5.984 -8.043 1.00 58.00 100 HIS A C 1
ATOM 850 O O . HIS A 1 100 ? 22.343 5.266 -9.010 1.00 58.00 100 HIS A O 1
ATOM 856 N N . GLU A 1 101 ? 23.176 5.500 -6.936 1.00 70.19 101 GLU A N 1
ATOM 857 C CA . GLU A 1 101 ? 23.431 4.078 -6.683 1.00 70.19 101 GLU A CA 1
ATOM 858 C C . GLU A 1 101 ? 22.111 3.386 -6.302 1.00 70.19 101 GLU A C 1
ATOM 860 O O . GLU A 1 101 ? 21.503 3.725 -5.290 1.00 70.19 101 GLU A O 1
ATOM 865 N N . ILE A 1 102 ? 21.660 2.416 -7.108 1.00 74.31 102 ILE A N 1
ATOM 866 C CA . ILE A 1 102 ? 20.481 1.593 -6.790 1.00 74.31 102 ILE A CA 1
ATOM 867 C C . ILE A 1 102 ? 20.940 0.415 -5.917 1.00 74.31 102 ILE A C 1
ATOM 869 O O . ILE A 1 102 ? 21.801 -0.358 -6.359 1.00 74.31 102 ILE A O 1
ATOM 873 N N . PRO A 1 103 ? 20.383 0.229 -4.706 1.00 79.81 103 PRO A N 1
ATOM 874 C CA . PRO A 1 103 ? 20.694 -0.922 -3.869 1.00 79.81 103 PRO A CA 1
ATOM 875 C C . PRO A 1 103 ? 20.453 -2.243 -4.607 1.00 79.81 103 PRO A C 1
ATOM 877 O O . PRO A 1 103 ? 19.467 -2.408 -5.323 1.00 79.81 103 PRO A O 1
ATOM 880 N N . ALA A 1 104 ? 21.341 -3.222 -4.416 1.00 75.25 104 ALA A N 1
ATOM 881 C CA . ALA A 1 104 ? 21.253 -4.504 -5.122 1.00 75.25 104 ALA A CA 1
ATOM 882 C C . ALA A 1 104 ? 19.935 -5.250 -4.857 1.00 75.25 104 ALA A C 1
ATOM 884 O O . ALA A 1 104 ? 19.461 -6.002 -5.705 1.00 75.25 104 ALA A O 1
ATOM 885 N N . ASP A 1 105 ? 19.342 -5.057 -3.679 1.00 79.62 105 ASP A N 1
ATOM 886 C CA . ASP A 1 105 ? 18.067 -5.663 -3.328 1.00 79.62 105 ASP A CA 1
ATOM 887 C C . ASP A 1 105 ? 16.866 -4.939 -3.960 1.00 79.62 105 ASP A C 1
ATOM 889 O O . ASP A 1 105 ? 15.761 -5.481 -3.895 1.00 79.62 105 ASP A O 1
ATOM 893 N N . ASP A 1 106 ? 17.074 -3.756 -4.540 1.00 84.38 106 ASP A N 1
ATOM 894 C CA . ASP A 1 106 ? 16.053 -2.894 -5.133 1.00 84.38 106 ASP A CA 1
ATOM 895 C C . ASP A 1 106 ? 16.154 -2.759 -6.656 1.00 84.38 106 ASP A C 1
ATOM 897 O O . ASP A 1 106 ? 15.316 -2.121 -7.284 1.00 84.38 106 ASP A O 1
ATOM 901 N N . LEU A 1 107 ? 17.139 -3.423 -7.259 1.00 81.69 107 LEU A N 1
ATOM 902 C CA . LEU A 1 107 ? 17.309 -3.533 -8.701 1.00 81.69 107 LEU A CA 1
ATOM 903 C C . LEU A 1 107 ? 16.237 -4.464 -9.296 1.00 81.69 107 LEU A C 1
ATOM 905 O O . LEU A 1 107 ? 16.227 -5.668 -9.023 1.00 81.69 107 LEU A O 1
ATOM 909 N N . ALA A 1 108 ? 15.344 -3.913 -10.117 1.00 82.56 108 ALA A N 1
ATOM 910 C CA . ALA A 1 108 ? 14.303 -4.663 -10.818 1.00 82.56 108 ALA A CA 1
ATOM 911 C C . ALA A 1 108 ? 14.821 -5.218 -12.153 1.00 82.56 108 ALA A C 1
ATOM 913 O O . ALA A 1 108 ? 14.593 -6.387 -12.478 1.00 82.56 108 ALA A O 1
ATOM 914 N N . VAL A 1 109 ? 15.567 -4.394 -12.898 1.00 78.69 109 VAL A N 1
ATOM 915 C CA . VAL A 1 109 ? 16.096 -4.722 -14.227 1.00 78.69 109 VAL A CA 1
ATOM 916 C C . VAL A 1 109 ? 17.581 -4.391 -14.311 1.00 78.69 109 VAL A C 1
ATOM 918 O O . VAL A 1 109 ? 18.011 -3.279 -14.006 1.00 78.69 109 VAL A O 1
ATOM 921 N N . ALA A 1 110 ? 18.365 -5.343 -14.816 1.00 77.44 110 ALA A N 1
ATOM 922 C CA . ALA A 1 110 ? 19.734 -5.114 -15.253 1.00 77.44 110 ALA A CA 1
ATOM 923 C C . ALA A 1 110 ? 19.958 -5.756 -16.619 1.00 77.44 110 ALA A C 1
ATOM 925 O O . ALA A 1 110 ? 19.914 -6.974 -16.762 1.00 77.44 110 ALA A O 1
ATOM 926 N N . ARG A 1 111 ? 20.205 -4.936 -17.643 1.00 78.00 111 ARG A N 1
ATOM 927 C CA . ARG A 1 111 ? 20.495 -5.434 -18.990 1.00 78.00 111 ARG A CA 1
ATOM 928 C C . ARG A 1 111 ? 21.596 -4.626 -19.653 1.00 78.00 111 ARG A C 1
ATOM 930 O O . ARG A 1 111 ? 21.615 -3.401 -19.576 1.00 78.00 111 ARG A O 1
ATOM 937 N N . ASP A 1 112 ? 22.489 -5.331 -20.336 1.00 81.44 112 ASP A N 1
ATOM 938 C CA . ASP A 1 112 ? 23.565 -4.734 -21.119 1.00 81.44 112 ASP A CA 1
ATOM 939 C C . ASP A 1 112 ? 23.275 -4.932 -22.609 1.00 81.44 112 ASP A C 1
ATOM 941 O O . ASP A 1 112 ? 23.151 -6.057 -23.098 1.00 81.44 112 ASP A O 1
ATOM 945 N N . PHE A 1 113 ? 23.173 -3.831 -23.346 1.00 81.50 113 PHE A N 1
ATOM 946 C CA . PHE A 1 113 ? 22.940 -3.826 -24.782 1.00 81.50 113 PHE A CA 1
ATOM 947 C C . PHE A 1 113 ? 24.255 -3.575 -25.516 1.00 81.50 113 PHE A C 1
ATOM 949 O O . PHE A 1 113 ? 24.930 -2.565 -25.304 1.00 81.50 113 PHE A O 1
ATOM 956 N N . LYS A 1 114 ? 24.609 -4.486 -26.427 1.00 87.75 114 LYS A N 1
ATOM 957 C CA . LYS A 1 114 ? 25.718 -4.267 -27.360 1.00 87.75 114 LYS A CA 1
ATOM 958 C C . LYS A 1 114 ? 25.274 -3.287 -28.439 1.00 87.75 114 LYS A C 1
ATOM 960 O O . LYS A 1 114 ? 24.262 -3.512 -29.099 1.00 87.75 114 LYS A O 1
ATOM 965 N N . THR A 1 115 ? 26.053 -2.238 -28.656 1.00 86.31 115 THR A N 1
ATOM 966 C CA . THR A 1 115 ? 25.863 -1.330 -29.789 1.00 86.31 115 THR A CA 1
ATOM 967 C C . THR A 1 115 ? 26.827 -1.726 -30.908 1.00 86.31 115 THR A C 1
ATOM 969 O O . THR A 1 115 ? 27.906 -2.258 -30.649 1.00 86.31 115 THR A O 1
ATOM 972 N N . LYS A 1 116 ? 26.429 -1.540 -32.176 1.00 86.56 116 LYS A N 1
ATOM 973 C CA . LYS A 1 116 ? 27.246 -1.983 -33.323 1.00 86.56 116 LYS A CA 1
ATOM 974 C C . LYS A 1 116 ? 28.582 -1.237 -33.416 1.00 86.56 116 LYS A C 1
ATOM 976 O O . LYS A 1 116 ? 29.579 -1.862 -33.742 1.00 86.56 116 LYS A O 1
ATOM 981 N N . ASN A 1 117 ? 28.588 0.062 -33.104 1.00 87.50 117 ASN A N 1
ATOM 982 C CA . ASN A 1 117 ? 29.732 0.961 -33.298 1.00 87.50 117 ASN A CA 1
ATOM 983 C C . ASN A 1 117 ? 29.946 1.921 -32.107 1.00 87.50 117 ASN A C 1
ATOM 985 O O . ASN A 1 117 ? 30.419 3.038 -32.298 1.00 87.50 117 ASN A O 1
ATOM 989 N N . GLY A 1 118 ? 29.540 1.547 -30.892 1.00 83.06 118 GLY A N 1
ATOM 990 C CA . GLY A 1 118 ? 29.594 2.442 -29.734 1.00 83.06 118 GLY A CA 1
ATOM 991 C C . GLY A 1 118 ? 29.892 1.717 -28.424 1.00 83.06 118 GLY A C 1
ATOM 992 O O . GLY A 1 118 ? 30.108 0.502 -28.409 1.00 83.06 118 GLY A O 1
ATOM 993 N N . PRO A 1 119 ? 29.900 2.451 -27.301 1.00 85.12 119 PRO A N 1
ATOM 994 C CA . PRO A 1 119 ? 29.961 1.825 -25.993 1.00 85.12 119 PRO A CA 1
ATOM 995 C C . PRO A 1 119 ? 28.684 1.003 -25.732 1.00 85.12 119 PRO A C 1
ATOM 997 O O . PRO A 1 119 ? 27.613 1.318 -26.269 1.00 85.12 119 PRO A O 1
ATOM 1000 N N . PRO A 1 120 ? 28.770 -0.067 -24.927 1.00 83.50 120 PRO A N 1
ATOM 1001 C CA . PRO A 1 120 ? 27.594 -0.806 -24.489 1.00 83.50 120 PRO A CA 1
ATOM 1002 C C . PRO A 1 120 ? 26.674 0.092 -23.653 1.00 83.50 120 PRO A C 1
ATOM 1004 O O . PRO A 1 120 ? 27.144 0.855 -22.809 1.00 83.50 120 PRO A O 1
ATOM 1007 N N . ILE A 1 121 ? 25.362 -0.026 -23.866 1.00 82.88 121 ILE A N 1
ATOM 1008 C CA . ILE A 1 121 ? 24.351 0.678 -23.067 1.00 82.88 121 ILE A CA 1
ATOM 1009 C C . ILE A 1 121 ? 23.978 -0.222 -21.895 1.00 82.88 121 ILE A C 1
ATOM 1011 O O . ILE A 1 121 ? 23.603 -1.377 -22.095 1.00 82.88 121 ILE A O 1
ATOM 1015 N N . LYS A 1 122 ? 24.073 0.302 -20.674 1.00 82.50 122 LYS A N 1
ATOM 1016 C CA . LYS A 1 122 ? 23.658 -0.400 -19.458 1.00 82.50 122 LYS A CA 1
ATOM 1017 C C . LYS A 1 122 ? 22.320 0.163 -19.002 1.00 82.50 122 LYS A C 1
ATOM 1019 O O . LYS A 1 122 ? 22.255 1.319 -18.606 1.00 82.50 122 LYS A O 1
ATOM 1024 N N . LEU A 1 123 ? 21.276 -0.656 -19.047 1.00 80.94 123 LEU A N 1
ATOM 1025 C CA . LEU A 1 123 ? 19.992 -0.352 -18.428 1.00 80.94 123 LEU A CA 1
ATOM 1026 C C . LEU A 1 123 ? 20.002 -0.901 -17.007 1.00 80.94 123 LEU A C 1
ATOM 1028 O O . LEU A 1 123 ? 20.258 -2.094 -16.803 1.00 80.94 123 LEU A O 1
ATOM 1032 N N . ARG A 1 124 ? 19.773 -0.022 -16.038 1.00 79.56 124 ARG A N 1
ATOM 1033 C CA . ARG A 1 124 ? 19.626 -0.353 -14.624 1.00 79.56 124 ARG A CA 1
ATOM 1034 C C . ARG A 1 124 ? 18.404 0.401 -14.127 1.00 79.56 124 ARG A C 1
ATOM 1036 O O . ARG A 1 124 ? 18.410 1.625 -14.151 1.00 79.56 124 ARG A O 1
ATOM 1043 N N . GLU A 1 125 ? 17.376 -0.330 -13.725 1.00 81.88 125 GLU A N 1
ATOM 1044 C CA . GLU A 1 125 ? 16.139 0.252 -13.205 1.00 81.88 125 GLU A CA 1
ATOM 1045 C C . GLU A 1 125 ? 15.799 -0.411 -11.875 1.00 81.88 125 GLU A C 1
ATOM 1047 O O . GLU A 1 125 ? 15.890 -1.636 -11.734 1.00 81.88 125 GLU A O 1
ATOM 1052 N N . GLY A 1 126 ? 15.459 0.416 -10.889 1.00 84.12 126 GLY A N 1
ATOM 1053 C CA . GLY A 1 126 ? 14.947 -0.040 -9.606 1.00 84.12 126 GLY A CA 1
ATOM 1054 C C . GLY A 1 126 ? 13.445 -0.291 -9.672 1.00 84.12 126 GLY A C 1
ATOM 1055 O O . GLY A 1 126 ? 12.785 0.096 -10.636 1.00 84.12 126 GLY A O 1
ATOM 1056 N N . TYR A 1 127 ? 12.903 -0.927 -8.640 1.00 89.31 127 TYR A N 1
ATOM 1057 C CA . TYR A 1 127 ? 11.453 -0.934 -8.435 1.00 89.31 127 TYR A CA 1
ATOM 1058 C C . TYR A 1 127 ? 10.948 0.501 -8.223 1.00 89.31 127 TYR A C 1
ATOM 1060 O O . TYR A 1 127 ? 11.655 1.338 -7.652 1.00 89.31 127 TYR A O 1
ATOM 1068 N N . GLY A 1 128 ? 9.720 0.778 -8.664 1.00 89.81 128 GLY A N 1
ATOM 1069 C CA . GLY A 1 128 ? 9.104 2.098 -8.543 1.00 89.81 128 GLY A CA 1
ATOM 1070 C C . GLY A 1 128 ? 8.925 2.544 -7.088 1.00 89.81 128 GLY A C 1
ATOM 1071 O O . GLY A 1 128 ? 9.176 1.785 -6.145 1.00 89.81 128 GLY A O 1
ATOM 1072 N N . TYR A 1 129 ? 8.477 3.787 -6.896 1.00 92.44 129 TYR A N 1
ATOM 1073 C CA . TYR A 1 129 ? 8.009 4.286 -5.594 1.00 92.44 129 TYR A CA 1
ATOM 1074 C C . TYR A 1 129 ? 8.980 4.002 -4.433 1.00 92.44 129 TYR A C 1
ATOM 1076 O O . TYR A 1 129 ? 8.576 3.549 -3.361 1.00 92.44 129 TYR A O 1
ATOM 1084 N N . SER A 1 130 ? 10.290 4.152 -4.665 1.00 91.44 130 SER A N 1
ATOM 1085 C CA . SER A 1 130 ? 11.318 3.760 -3.693 1.00 91.44 130 SER A CA 1
ATOM 1086 C C . SER A 1 130 ? 11.166 4.525 -2.379 1.00 91.44 130 SER A C 1
ATOM 1088 O O . SER A 1 130 ? 11.175 3.914 -1.312 1.00 91.44 130 SER A O 1
ATOM 1090 N N . GLU A 1 131 ? 10.923 5.836 -2.445 1.00 92.94 131 GLU A N 1
ATOM 1091 C CA . GLU A 1 131 ? 10.690 6.660 -1.258 1.00 92.94 131 GLU A CA 1
ATOM 1092 C C . GLU A 1 131 ? 9.415 6.257 -0.505 1.00 92.94 131 GLU A C 1
ATOM 1094 O O . GLU A 1 131 ? 9.389 6.211 0.727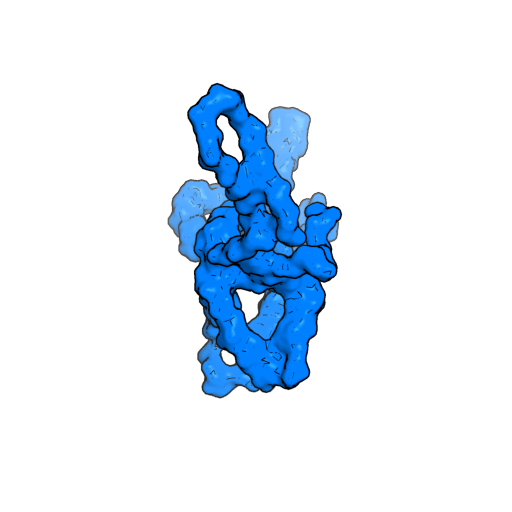 1.00 92.94 131 GLU A O 1
ATOM 1099 N N . GLU A 1 132 ? 8.327 5.970 -1.219 1.00 96.94 132 GLU A N 1
ATOM 1100 C CA . GLU A 1 132 ? 7.064 5.552 -0.616 1.00 96.94 132 GLU A CA 1
ATOM 1101 C C . GLU A 1 132 ? 7.197 4.165 0.021 1.00 96.94 132 GLU A C 1
ATOM 1103 O O . GLU A 1 132 ? 6.677 3.942 1.118 1.00 96.94 132 GLU A O 1
ATOM 1108 N N . ARG A 1 133 ? 7.946 3.249 -0.607 1.00 96.62 133 ARG A N 1
ATOM 1109 C CA . ARG A 1 133 ? 8.269 1.929 -0.047 1.00 96.62 133 ARG A CA 1
ATOM 1110 C C . ARG A 1 133 ? 9.134 2.034 1.203 1.00 96.62 133 ARG A C 1
ATOM 1112 O O . ARG A 1 133 ? 8.880 1.321 2.172 1.00 96.62 133 ARG A O 1
ATOM 1119 N N . GLU A 1 134 ? 10.098 2.949 1.248 1.00 95.69 134 GLU A N 1
ATOM 1120 C CA . GLU A 1 134 ? 10.863 3.227 2.468 1.00 95.69 134 GLU A CA 1
ATOM 1121 C C . GLU A 1 134 ? 9.968 3.755 3.598 1.00 95.69 134 GLU A C 1
ATOM 1123 O O . GLU A 1 134 ? 10.033 3.252 4.724 1.00 95.69 134 GLU A O 1
ATOM 1128 N N . LYS A 1 135 ? 9.072 4.708 3.299 1.00 97.75 135 LYS A N 1
ATOM 1129 C CA . LYS A 1 135 ? 8.088 5.234 4.264 1.00 97.75 135 LYS A CA 1
ATOM 1130 C C . LYS A 1 135 ? 7.146 4.132 4.767 1.00 97.75 135 LYS A C 1
ATOM 1132 O O . LYS A 1 135 ? 6.867 4.071 5.966 1.00 97.75 135 LYS A O 1
ATOM 1137 N N . LEU A 1 136 ? 6.692 3.237 3.886 1.00 98.31 136 LEU A N 1
ATOM 1138 C CA . LEU A 1 136 ? 5.890 2.064 4.244 1.00 98.31 136 LEU A CA 1
ATOM 1139 C C . LEU A 1 136 ? 6.661 1.121 5.178 1.00 98.31 136 LEU A C 1
ATOM 1141 O O . LEU A 1 136 ? 6.130 0.723 6.215 1.00 98.31 136 LEU A O 1
ATOM 1145 N N . ASN A 1 137 ? 7.910 0.790 4.850 1.00 97.75 137 ASN A N 1
ATOM 1146 C CA . ASN A 1 137 ? 8.740 -0.098 5.665 1.00 97.75 137 ASN A CA 1
ATOM 1147 C C . ASN A 1 137 ? 9.017 0.499 7.052 1.00 97.75 137 ASN A C 1
ATOM 1149 O O . ASN A 1 137 ? 8.918 -0.203 8.059 1.00 97.75 137 ASN A O 1
ATOM 1153 N N . ALA A 1 138 ? 9.279 1.806 7.133 1.00 98.31 138 ALA A N 1
ATOM 1154 C CA . ALA A 1 138 ? 9.420 2.507 8.406 1.00 98.31 138 ALA A CA 1
ATOM 1155 C C . ALA A 1 138 ? 8.129 2.447 9.241 1.00 98.31 138 ALA A C 1
ATOM 1157 O O . ALA A 1 138 ? 8.182 2.123 10.430 1.00 98.31 138 ALA A O 1
ATOM 1158 N N . LEU A 1 139 ? 6.969 2.683 8.616 1.00 98.56 139 LEU A N 1
ATOM 1159 C CA . LEU A 1 139 ? 5.661 2.578 9.268 1.00 98.56 139 LEU A CA 1
ATOM 1160 C C . LEU A 1 139 ? 5.402 1.162 9.806 1.00 98.56 139 LEU A C 1
ATOM 1162 O O . LEU A 1 139 ? 4.980 1.002 10.951 1.00 98.56 139 LEU A O 1
ATOM 1166 N N . ILE A 1 140 ? 5.672 0.133 8.999 1.00 98.62 140 ILE A N 1
ATOM 1167 C CA . ILE A 1 140 ? 5.526 -1.280 9.374 1.00 98.62 140 ILE A CA 1
ATOM 1168 C C . ILE A 1 140 ? 6.398 -1.612 10.580 1.00 98.62 140 ILE A C 1
ATOM 1170 O O . ILE A 1 140 ? 5.908 -2.180 11.560 1.00 98.62 140 ILE A O 1
ATOM 1174 N N . ARG A 1 141 ? 7.673 -1.220 10.529 1.00 98.50 141 ARG A N 1
ATOM 1175 C CA . ARG A 1 141 ? 8.627 -1.440 11.613 1.00 98.50 141 ARG A CA 1
ATOM 1176 C C . ARG A 1 141 ? 8.180 -0.760 12.898 1.00 98.50 141 ARG A C 1
ATOM 1178 O O . ARG A 1 141 ? 8.240 -1.366 13.964 1.00 98.50 141 ARG A O 1
ATOM 1185 N N . GLU A 1 142 ? 7.703 0.477 12.817 1.00 98.44 142 GLU A N 1
ATOM 1186 C CA . GLU A 1 142 ? 7.239 1.202 13.996 1.00 98.44 142 GLU A CA 1
ATOM 1187 C C . GLU A 1 142 ? 5.994 0.555 14.621 1.00 98.44 142 GLU A C 1
ATOM 1189 O O . GLU A 1 142 ? 5.934 0.388 15.842 1.00 98.44 142 GLU A O 1
ATOM 1194 N N . ILE A 1 143 ? 5.034 0.122 13.796 1.00 98.56 143 ILE A N 1
ATOM 1195 C CA . ILE A 1 143 ? 3.867 -0.644 14.254 1.00 98.56 143 ILE A CA 1
ATOM 1196 C C . ILE A 1 143 ? 4.308 -1.940 14.931 1.00 98.56 143 ILE A C 1
ATOM 1198 O O . ILE A 1 143 ? 3.810 -2.250 16.013 1.00 98.56 143 ILE A O 1
ATOM 1202 N N . TYR A 1 144 ? 5.237 -2.681 14.324 1.00 98.50 144 TYR A N 1
ATOM 1203 C CA . TYR A 1 144 ? 5.759 -3.923 14.884 1.00 98.50 144 TYR A CA 1
ATOM 1204 C C . TYR A 1 144 ? 6.420 -3.691 16.247 1.00 98.50 144 TYR A C 1
ATOM 1206 O O . TYR A 1 144 ? 6.041 -4.334 17.220 1.00 98.50 144 TYR A O 1
ATOM 1214 N N . VAL A 1 145 ? 7.339 -2.726 16.359 1.00 98.19 145 VAL A N 1
ATOM 1215 C CA . VAL A 1 145 ? 8.051 -2.430 17.615 1.00 98.19 145 VAL A CA 1
ATOM 1216 C C . VAL A 1 145 ? 7.077 -2.050 18.735 1.00 98.19 145 VAL A C 1
ATOM 1218 O O . VAL A 1 145 ? 7.201 -2.550 19.854 1.00 98.19 145 VAL A O 1
ATOM 1221 N N . LYS A 1 146 ? 6.079 -1.209 18.438 1.00 98.12 146 LYS A N 1
ATOM 1222 C CA . LYS A 1 146 ? 5.076 -0.747 19.414 1.00 98.12 146 LYS A CA 1
ATOM 1223 C C . LYS A 1 146 ? 3.993 -1.779 19.749 1.00 98.12 146 LYS A C 1
ATOM 1225 O O . LYS A 1 146 ? 3.215 -1.541 20.667 1.00 98.12 146 LYS A O 1
ATOM 1230 N N . ASN A 1 147 ? 3.917 -2.883 19.007 1.00 96.75 147 ASN A N 1
ATOM 1231 C CA . ASN A 1 147 ? 2.930 -3.949 19.197 1.00 96.75 147 ASN A CA 1
ATOM 1232 C C . ASN A 1 147 ? 3.591 -5.336 19.105 1.00 96.75 147 ASN A C 1
ATOM 1234 O O . ASN A 1 147 ? 3.003 -6.270 18.554 1.00 96.75 147 ASN A O 1
ATOM 1238 N N . SER A 1 148 ? 4.827 -5.469 19.591 1.00 94.06 148 SER A N 1
ATOM 1239 C CA . SER A 1 148 ? 5.630 -6.695 19.458 1.00 94.06 148 SER A CA 1
ATOM 1240 C C . SER A 1 148 ? 5.033 -7.890 20.210 1.00 94.06 148 SER A C 1
ATOM 1242 O O . SER A 1 148 ? 5.313 -9.037 19.885 1.00 94.06 148 SER A O 1
ATOM 1244 N N . GLU A 1 149 ? 4.134 -7.643 21.162 1.00 95.88 149 GLU A N 1
ATOM 1245 C CA . GLU A 1 149 ? 3.318 -8.664 21.819 1.00 95.88 149 GLU A CA 1
ATOM 1246 C C . GLU A 1 149 ? 2.195 -9.216 20.926 1.00 95.88 149 GLU A C 1
ATOM 1248 O O . GLU A 1 149 ? 1.694 -10.314 21.160 1.00 95.88 149 GLU A O 1
ATOM 1253 N N . SER A 1 150 ? 1.781 -8.445 19.917 1.00 94.88 150 SER A N 1
ATOM 1254 C CA . SER A 1 150 ? 0.672 -8.767 19.012 1.00 94.88 150 SER A CA 1
ATOM 1255 C C . SER A 1 150 ? 1.138 -9.360 17.674 1.00 94.88 150 SER A C 1
ATOM 1257 O O . SER A 1 150 ? 0.315 -9.904 16.938 1.00 94.88 150 SER A O 1
ATOM 1259 N N . PHE A 1 151 ? 2.428 -9.248 17.340 1.00 97.19 151 PHE A N 1
ATOM 1260 C CA . PHE A 1 151 ? 2.990 -9.652 16.049 1.00 97.19 151 PHE A CA 1
ATOM 1261 C C . PHE A 1 151 ? 4.287 -10.430 16.229 1.00 97.19 151 PHE A C 1
ATOM 1263 O O . PHE A 1 151 ? 5.141 -10.041 17.016 1.00 97.19 151 PHE A O 1
ATOM 1270 N N . SER A 1 152 ? 4.472 -11.500 15.455 1.00 96.75 152 SER A N 1
ATOM 1271 C CA . SER A 1 152 ? 5.715 -12.280 15.488 1.00 96.75 152 SER A CA 1
ATOM 1272 C C . SER A 1 152 ? 6.807 -11.683 14.601 1.00 96.75 152 SER A C 1
ATOM 1274 O O . SER A 1 152 ? 7.975 -12.037 14.745 1.00 96.75 152 SER A O 1
ATOM 1276 N N . SER A 1 153 ? 6.441 -10.803 13.665 1.00 98.12 153 SER A N 1
ATOM 1277 C CA . SER A 1 153 ? 7.368 -10.187 12.716 1.00 98.12 153 SER A CA 1
ATOM 1278 C C . SER A 1 153 ? 6.784 -8.936 12.048 1.00 98.12 153 SER A C 1
ATOM 1280 O O . SER A 1 153 ? 5.566 -8.751 12.003 1.00 98.12 153 SER A O 1
ATOM 1282 N N . GLU A 1 154 ? 7.651 -8.114 11.445 1.00 98.00 154 GLU A N 1
ATOM 1283 C CA . GLU A 1 154 ? 7.251 -7.033 10.524 1.00 98.00 154 GLU A CA 1
ATOM 1284 C C . GLU A 1 154 ? 6.417 -7.563 9.344 1.00 98.00 154 GLU A C 1
ATOM 1286 O O . GLU A 1 154 ? 5.509 -6.892 8.855 1.00 98.00 154 GLU A O 1
ATOM 1291 N N . GLU A 1 155 ? 6.664 -8.810 8.935 1.00 97.69 155 GLU A N 1
ATOM 1292 C CA . GLU A 1 155 ? 5.907 -9.485 7.885 1.00 97.69 155 GLU A CA 1
ATOM 1293 C C . GLU A 1 155 ? 4.426 -9.645 8.242 1.00 97.69 155 GLU A C 1
ATOM 1295 O O . GLU A 1 155 ? 3.553 -9.489 7.387 1.00 97.69 155 GLU A O 1
ATOM 1300 N N . ASP A 1 156 ? 4.114 -9.927 9.506 1.00 98.00 156 ASP A N 1
ATOM 1301 C CA . ASP A 1 156 ? 2.725 -10.069 9.944 1.00 98.00 156 ASP A CA 1
ATOM 1302 C C . ASP A 1 156 ? 1.983 -8.737 9.909 1.00 98.00 156 ASP A C 1
ATOM 1304 O O . ASP A 1 156 ? 0.790 -8.708 9.613 1.00 98.00 156 ASP A O 1
ATOM 1308 N N . VAL A 1 157 ? 2.694 -7.631 10.135 1.00 98.38 157 VAL A N 1
ATOM 1309 C CA . VAL A 1 157 ? 2.152 -6.284 9.961 1.00 98.38 157 VAL A CA 1
ATOM 1310 C C . VAL A 1 157 ? 1.949 -5.989 8.475 1.00 98.38 157 VAL A C 1
ATOM 1312 O O . VAL A 1 157 ? 0.846 -5.597 8.093 1.00 98.38 157 VAL A O 1
ATOM 1315 N N . PHE A 1 158 ? 2.950 -6.233 7.620 1.00 98.50 158 PHE A N 1
ATOM 1316 C CA . PHE A 1 158 ? 2.839 -6.025 6.169 1.00 98.50 158 PHE A CA 1
ATOM 1317 C C . PHE A 1 158 ? 1.640 -6.769 5.565 1.00 98.50 158 PHE A C 1
ATOM 1319 O O . PHE A 1 158 ? 0.865 -6.180 4.810 1.00 98.50 158 PHE A O 1
ATOM 1326 N N . LYS A 1 159 ? 1.421 -8.035 5.950 1.00 98.12 159 LYS A N 1
ATOM 1327 C CA . LYS A 1 159 ? 0.273 -8.833 5.485 1.00 98.12 159 LYS A CA 1
ATOM 1328 C C . LYS A 1 159 ? -1.062 -8.141 5.718 1.00 98.12 159 LYS A C 1
ATOM 1330 O O . LYS A 1 159 ? -1.960 -8.289 4.903 1.00 98.12 159 LYS A O 1
ATOM 1335 N N . ILE A 1 160 ? -1.208 -7.360 6.786 1.00 98.19 160 ILE A N 1
ATOM 1336 C CA . ILE A 1 160 ? -2.454 -6.641 7.076 1.00 98.19 160 ILE A CA 1
ATOM 1337 C C . ILE A 1 160 ? -2.702 -5.528 6.056 1.00 98.19 160 ILE A C 1
ATOM 1339 O O . ILE A 1 160 ? -3.844 -5.320 5.645 1.00 98.19 160 ILE A O 1
ATOM 1343 N N . PHE A 1 161 ? -1.646 -4.835 5.629 1.00 98.44 161 PHE A N 1
ATOM 1344 C CA . PHE A 1 161 ? -1.724 -3.829 4.571 1.00 98.44 161 PHE A CA 1
ATOM 1345 C C . PHE A 1 161 ? -1.991 -4.480 3.210 1.00 98.44 161 PHE A C 1
ATOM 1347 O O . PHE A 1 161 ? -2.904 -4.055 2.503 1.00 98.44 161 PHE A O 1
ATOM 1354 N N . ALA A 1 162 ? -1.282 -5.563 2.884 1.00 97.88 162 ALA A N 1
ATOM 1355 C CA . ALA A 1 162 ? -1.507 -6.320 1.654 1.00 97.88 162 ALA A CA 1
ATOM 1356 C C . ALA A 1 162 ? -2.937 -6.899 1.577 1.00 97.88 162 ALA A C 1
ATOM 1358 O O . ALA A 1 162 ? -3.622 -6.752 0.567 1.00 97.88 162 ALA A O 1
ATOM 1359 N N . GLU A 1 163 ? -3.442 -7.491 2.666 1.00 97.75 163 GLU A N 1
ATOM 1360 C CA . GLU A 1 163 ? -4.833 -7.953 2.784 1.00 97.75 163 GLU A CA 1
ATOM 1361 C C . GLU A 1 163 ? -5.829 -6.812 2.545 1.00 97.75 163 GLU A C 1
ATOM 1363 O O . GLU A 1 163 ? -6.880 -7.015 1.931 1.00 97.75 163 GLU A O 1
ATOM 1368 N N . ALA A 1 164 ? -5.527 -5.611 3.038 1.00 97.62 164 ALA A N 1
ATOM 1369 C CA . ALA A 1 164 ? -6.391 -4.451 2.887 1.00 97.62 164 ALA A CA 1
ATOM 1370 C C . ALA A 1 164 ? -6.452 -3.946 1.437 1.00 97.62 164 ALA A C 1
ATOM 1372 O O . ALA A 1 164 ? -7.550 -3.606 0.999 1.00 97.62 164 ALA A O 1
ATOM 1373 N N . VAL A 1 165 ? -5.341 -3.974 0.687 1.00 97.19 165 VAL A N 1
ATOM 1374 C CA . VAL A 1 165 ? -5.329 -3.713 -0.768 1.00 97.19 165 VAL A CA 1
ATOM 1375 C C . VAL A 1 165 ? -6.204 -4.736 -1.495 1.00 97.19 165 VAL A C 1
ATOM 1377 O O . VAL A 1 165 ? -7.115 -4.380 -2.236 1.00 97.19 165 VAL A O 1
ATOM 1380 N N . MET A 1 166 ? -6.011 -6.027 -1.227 1.00 96.25 166 MET A N 1
ATOM 1381 C CA . MET A 1 166 ? -6.725 -7.070 -1.973 1.00 96.25 166 MET A CA 1
ATOM 1382 C C . MET A 1 166 ? -8.217 -7.152 -1.632 1.00 96.25 166 MET A C 1
ATOM 1384 O O . MET A 1 166 ? -9.031 -7.509 -2.476 1.00 96.25 166 MET A O 1
ATOM 1388 N N . THR A 1 167 ? -8.603 -6.849 -0.390 1.00 96.31 167 THR A N 1
ATOM 1389 C CA . THR A 1 167 ? -9.984 -7.059 0.085 1.00 96.31 167 THR A CA 1
ATOM 1390 C C . THR A 1 167 ? -10.768 -5.776 0.331 1.00 96.31 167 THR A C 1
ATOM 1392 O O . THR A 1 167 ? -11.956 -5.836 0.649 1.00 96.31 167 THR A O 1
ATOM 1395 N N . GLY A 1 168 ? -10.111 -4.618 0.287 1.00 94.06 168 GLY A N 1
ATOM 1396 C CA . GLY A 1 168 ? -10.703 -3.329 0.628 1.00 94.06 168 GLY A CA 1
ATOM 1397 C C . GLY A 1 168 ? -11.018 -3.156 2.119 1.00 94.06 168 GLY A C 1
ATOM 1398 O O . GLY A 1 168 ? -11.623 -2.146 2.499 1.00 94.06 168 GLY A O 1
ATOM 1399 N N . ARG A 1 169 ? -10.638 -4.095 2.998 1.00 95.44 169 ARG A N 1
ATOM 1400 C CA . ARG A 1 169 ? -10.977 -4.076 4.433 1.00 95.44 169 ARG A CA 1
ATOM 1401 C C . ARG A 1 169 ? -10.007 -3.222 5.256 1.00 95.44 169 ARG A C 1
ATOM 1403 O O . ARG A 1 169 ? -9.175 -3.732 6.001 1.00 95.44 169 ARG A O 1
ATOM 1410 N N . LEU A 1 170 ? -10.192 -1.903 5.205 1.00 96.56 170 LEU A N 1
ATOM 1411 C CA . LEU A 1 170 ? -9.318 -0.938 5.894 1.00 96.56 170 LEU A CA 1
ATOM 1412 C C . LEU A 1 170 ? -9.461 -0.920 7.422 1.00 96.56 170 LEU A C 1
ATOM 1414 O O . LEU A 1 170 ? -8.579 -0.418 8.109 1.00 96.56 170 LEU A O 1
ATOM 1418 N N . LEU A 1 171 ? -10.552 -1.455 7.983 1.00 97.25 171 LEU A N 1
ATOM 1419 C CA . LEU A 1 171 ? -10.837 -1.350 9.421 1.00 97.25 171 LEU A CA 1
ATOM 1420 C C . LEU A 1 171 ? -9.736 -1.968 10.297 1.00 97.25 171 LEU A C 1
ATOM 1422 O O . LEU A 1 171 ? -9.440 -1.443 11.369 1.00 97.25 171 LEU A O 1
ATOM 1426 N N . LYS A 1 172 ? -9.128 -3.074 9.849 1.00 97.00 172 LYS A N 1
ATOM 1427 C CA . LYS A 1 172 ? -8.031 -3.738 10.570 1.00 97.00 172 LYS A CA 1
ATOM 1428 C C . LYS A 1 172 ? -6.794 -2.837 10.619 1.00 97.00 172 LYS A C 1
ATOM 1430 O O . LYS A 1 172 ? -6.242 -2.638 11.696 1.00 97.00 172 LYS A O 1
ATOM 1435 N N . VAL A 1 173 ? -6.441 -2.222 9.489 1.00 98.00 173 VAL A N 1
ATOM 1436 C CA . VAL A 1 173 ? -5.336 -1.255 9.406 1.00 98.00 173 VAL A CA 1
ATOM 1437 C C . VAL A 1 173 ? -5.634 -0.025 10.254 1.00 98.00 173 VAL A C 1
ATOM 1439 O O . VAL A 1 173 ? -4.819 0.349 11.089 1.00 98.00 173 VAL A O 1
ATOM 1442 N N . ALA A 1 174 ? -6.832 0.550 10.119 1.00 98.31 174 ALA A N 1
ATOM 1443 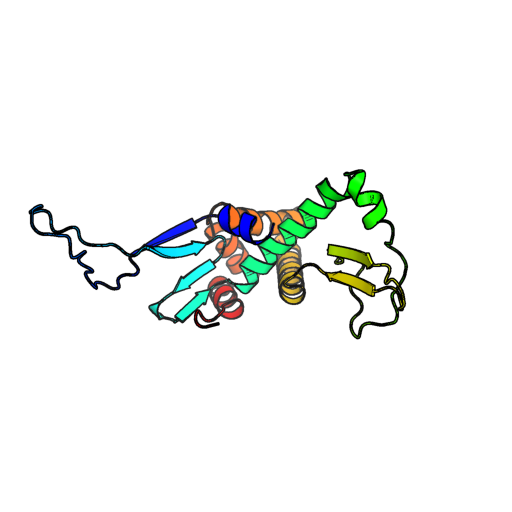C CA . ALA A 1 174 ? -7.254 1.704 10.901 1.00 98.31 174 ALA A CA 1
ATOM 1444 C C . ALA A 1 174 ? -7.110 1.442 12.403 1.00 98.31 174 ALA A C 1
ATOM 1446 O O . ALA A 1 174 ? -6.465 2.216 13.094 1.00 98.31 174 ALA A O 1
ATOM 1447 N N . ARG A 1 175 ? -7.619 0.314 12.913 1.00 98.12 175 ARG A N 1
ATOM 1448 C CA . ARG A 1 175 ? -7.496 -0.040 14.337 1.00 98.12 175 ARG A CA 1
ATOM 1449 C C . ARG A 1 175 ? -6.047 -0.131 14.805 1.00 98.12 175 ARG A C 1
ATOM 1451 O O . ARG A 1 175 ? -5.754 0.326 15.903 1.00 98.12 175 ARG A O 1
ATOM 1458 N N . ILE A 1 176 ? -5.156 -0.702 13.998 1.00 98.06 176 ILE A N 1
ATOM 1459 C CA . ILE A 1 176 ? -3.740 -0.836 14.361 1.00 98.06 176 ILE A CA 1
ATOM 1460 C C . ILE A 1 176 ? -3.043 0.523 14.356 1.00 98.06 176 ILE A C 1
ATOM 1462 O O . ILE A 1 176 ? -2.326 0.830 15.305 1.00 98.06 176 ILE A O 1
ATOM 1466 N N . ILE A 1 177 ? -3.295 1.364 13.352 1.00 98.50 177 ILE A N 1
ATOM 1467 C CA . ILE A 1 177 ? -2.761 2.731 13.308 1.00 98.50 177 ILE A CA 1
ATOM 1468 C C . ILE A 1 177 ? -3.255 3.538 14.512 1.00 98.50 177 ILE A C 1
ATOM 1470 O O . ILE A 1 177 ? -2.466 4.146 15.226 1.00 98.50 177 ILE A O 1
ATOM 1474 N N . GLU A 1 178 ? -4.552 3.494 14.790 1.00 98.44 178 GLU A N 1
ATOM 1475 C CA . GLU A 1 178 ? -5.169 4.234 15.892 1.00 98.44 178 GLU A CA 1
ATOM 1476 C C . GLU A 1 178 ? -4.682 3.729 17.264 1.00 98.44 178 GLU A C 1
ATOM 1478 O O . GLU A 1 178 ? -4.430 4.540 18.152 1.00 98.44 178 GLU A O 1
ATOM 1483 N N . LYS A 1 179 ? -4.469 2.412 17.430 1.00 97.38 179 LYS A N 1
ATOM 1484 C CA . LYS A 1 179 ? -3.845 1.821 18.631 1.00 97.38 179 LYS A CA 1
ATOM 1485 C C . LYS A 1 179 ? -2.395 2.289 18.804 1.00 97.38 179 LYS A C 1
ATOM 1487 O O . LYS A 1 179 ? -1.977 2.566 19.921 1.00 97.38 179 LYS A O 1
ATOM 1492 N N . THR A 1 180 ? -1.640 2.368 17.709 1.00 98.19 180 THR A N 1
ATOM 1493 C CA . THR A 1 180 ? -0.188 2.623 17.723 1.00 98.19 180 THR A CA 1
ATOM 1494 C C . THR A 1 180 ? 0.156 4.103 17.882 1.00 98.19 180 THR A C 1
ATOM 1496 O O . THR A 1 180 ? 1.115 4.453 18.569 1.00 98.19 180 THR A O 1
ATOM 1499 N N . PHE A 1 181 ? -0.609 4.977 17.228 1.00 98.19 181 PHE A N 1
ATOM 1500 C CA . PHE A 1 181 ? -0.289 6.400 17.092 1.00 98.19 181 PHE A CA 1
ATOM 1501 C C . PHE A 1 181 ? -1.315 7.314 17.768 1.00 98.19 181 PHE A C 1
ATOM 1503 O O . PHE A 1 181 ? -1.058 8.500 17.959 1.00 98.19 181 PHE A O 1
ATOM 1510 N N . GLY A 1 182 ? -2.466 6.771 18.168 1.00 98.25 182 GLY A N 1
ATOM 1511 C CA . GLY A 1 182 ? -3.544 7.507 18.816 1.00 98.25 182 GLY A CA 1
ATOM 1512 C C . GLY A 1 182 ? -4.640 7.959 17.854 1.00 98.25 182 GLY A C 1
ATOM 1513 O O . GLY A 1 182 ? -4.552 7.796 16.631 1.00 98.25 182 GLY A O 1
ATOM 1514 N N . LYS A 1 183 ? -5.693 8.548 18.432 1.00 98.25 183 LYS A N 1
ATOM 1515 C CA . LYS A 1 183 ? -6.938 8.847 17.722 1.00 98.25 183 LYS A CA 1
ATOM 1516 C C . LYS A 1 183 ? -6.735 9.821 16.551 1.00 98.25 183 LYS A C 1
ATOM 1518 O O . LYS A 1 183 ? -6.222 10.917 16.747 1.00 98.25 183 LYS A O 1
ATOM 1523 N N . GLY A 1 184 ? -7.226 9.474 15.364 1.00 98.06 184 GLY A N 1
ATOM 1524 C CA . GLY A 1 184 ? -7.222 10.305 14.157 1.00 98.06 184 GLY A CA 1
ATOM 1525 C C . GLY A 1 184 ? -6.014 10.104 13.238 1.00 98.06 184 GLY A C 1
ATOM 1526 O O . GLY A 1 184 ? -6.016 10.631 12.122 1.00 98.06 184 GLY A O 1
ATOM 1527 N N . ASN A 1 185 ? -5.013 9.325 13.651 1.00 98.50 185 ASN A N 1
ATOM 1528 C CA . ASN A 1 185 ? -3.806 9.107 12.855 1.00 98.50 185 ASN A CA 1
ATOM 1529 C C . ASN A 1 185 ? -4.065 8.326 11.567 1.00 98.50 185 ASN A C 1
ATOM 1531 O O . ASN A 1 185 ? -3.387 8.574 10.576 1.00 98.50 185 ASN A O 1
ATOM 1535 N N . PHE A 1 186 ? -5.076 7.453 11.512 1.00 98.50 186 PHE A N 1
ATOM 1536 C CA . PHE A 1 186 ? -5.425 6.776 10.262 1.00 98.50 186 PHE A CA 1
ATOM 1537 C C . PHE A 1 186 ? -5.918 7.771 9.208 1.00 98.50 186 PHE A C 1
ATOM 1539 O O . PHE A 1 186 ? -5.551 7.696 8.036 1.00 98.50 186 PHE A O 1
ATOM 1546 N N . ARG A 1 187 ? -6.705 8.764 9.635 1.00 98.00 187 ARG A N 1
ATOM 1547 C CA . ARG A 1 187 ? -7.145 9.851 8.756 1.00 98.00 187 ARG A CA 1
ATOM 1548 C C . ARG A 1 187 ? -5.964 10.707 8.305 1.00 98.00 187 ARG A C 1
ATOM 1550 O O . ARG A 1 187 ? -5.909 11.067 7.132 1.00 98.00 187 ARG A O 1
ATOM 1557 N N . GLN A 1 188 ? -5.043 11.027 9.215 1.00 98.44 188 GLN A N 1
ATOM 1558 C CA . GLN A 1 188 ? -3.864 11.822 8.879 1.00 98.44 188 GLN A CA 1
ATOM 1559 C C . GLN A 1 188 ? -2.939 11.084 7.908 1.00 98.44 188 GLN A C 1
ATOM 1561 O O . GLN A 1 188 ? -2.474 11.690 6.949 1.00 98.44 188 GLN A O 1
ATOM 1566 N N . LEU A 1 189 ? -2.752 9.773 8.090 1.00 98.31 189 LEU A N 1
ATOM 1567 C CA . LEU A 1 189 ? -2.013 8.922 7.161 1.00 98.31 189 LEU A CA 1
ATOM 1568 C C . LEU A 1 189 ? -2.595 9.023 5.749 1.00 98.31 189 LEU A C 1
ATOM 1570 O O . LEU A 1 189 ? -1.851 9.277 4.807 1.00 98.31 189 LEU A O 1
ATOM 1574 N N . GLY A 1 190 ? -3.919 8.914 5.605 1.00 97.75 190 GLY A N 1
ATOM 1575 C CA . GLY A 1 190 ? -4.577 9.028 4.301 1.00 97.75 190 GLY A CA 1
ATOM 1576 C C . GLY A 1 190 ? -4.410 10.387 3.635 1.00 97.75 190 GLY A C 1
ATOM 1577 O O . GLY A 1 190 ? -4.281 10.449 2.417 1.00 97.75 190 GLY A O 1
ATOM 1578 N N . ILE A 1 191 ? -4.378 11.469 4.420 1.00 98.06 191 ILE A N 1
ATOM 1579 C CA . ILE A 1 191 ? -4.109 12.827 3.923 1.00 98.06 191 ILE A CA 1
ATOM 1580 C C . ILE A 1 191 ? -2.648 12.956 3.477 1.00 98.06 191 ILE A C 1
ATOM 1582 O O . ILE A 1 191 ? -2.389 13.426 2.372 1.00 98.06 191 ILE A O 1
ATOM 1586 N N . ASN A 1 192 ? -1.704 12.510 4.306 1.00 97.69 192 ASN A N 1
ATOM 1587 C CA . ASN A 1 192 ? -0.266 12.624 4.046 1.00 97.69 192 ASN A CA 1
ATOM 1588 C C . ASN A 1 192 ? 0.201 11.769 2.860 1.00 97.69 192 ASN A C 1
ATOM 1590 O O . ASN A 1 192 ? 1.260 12.023 2.302 1.00 97.69 192 ASN A O 1
ATOM 1594 N N . THR A 1 193 ? -0.578 10.752 2.501 1.00 97.69 193 THR A N 1
ATOM 1595 C CA . THR A 1 193 ? -0.312 9.846 1.376 1.00 97.69 193 THR A CA 1
ATOM 1596 C C . THR A 1 193 ? -1.298 10.057 0.226 1.00 97.69 193 THR A C 1
ATOM 1598 O O . THR A 1 193 ? -1.489 9.162 -0.591 1.00 97.69 193 THR A O 1
ATOM 1601 N N . SER A 1 194 ? -1.968 11.214 0.181 1.00 97.69 194 SER A N 1
ATOM 1602 C CA . SER A 1 194 ? -2.898 11.553 -0.900 1.00 97.69 194 SER A CA 1
ATOM 1603 C C . SER A 1 194 ? -2.196 12.145 -2.120 1.00 97.69 194 SER A C 1
ATOM 1605 O O . SER A 1 194 ? -1.170 12.804 -1.974 1.00 97.69 194 SER A O 1
ATOM 1607 N N . ALA A 1 195 ? -2.808 11.965 -3.288 1.00 96.50 195 ALA A N 1
ATOM 1608 C CA . ALA A 1 195 ? -2.483 12.669 -4.527 1.00 96.50 195 ALA A CA 1
ATOM 1609 C C . ALA A 1 195 ? -3.699 13.470 -5.016 1.00 96.50 195 ALA A C 1
ATOM 1611 O O . ALA A 1 195 ? -4.842 13.188 -4.627 1.00 96.50 195 ALA A O 1
ATOM 1612 N N . ASP A 1 196 ? -3.461 14.493 -5.832 1.00 95.50 196 ASP A N 1
ATOM 1613 C CA . ASP A 1 196 ? -4.529 15.243 -6.491 1.00 95.50 196 ASP A CA 1
ATOM 1614 C C . ASP A 1 196 ? -4.977 14.495 -7.757 1.00 95.50 196 ASP A C 1
ATOM 1616 O O . ASP A 1 196 ? -4.177 13.847 -8.418 1.00 95.50 196 ASP A O 1
ATOM 1620 N N . MET A 1 197 ? -6.264 14.563 -8.110 1.00 84.25 197 MET A N 1
ATOM 1621 C CA . MET A 1 197 ? -6.807 13.851 -9.287 1.00 84.25 197 MET A CA 1
ATOM 1622 C C . MET A 1 197 ? -6.478 14.517 -10.637 1.00 84.25 197 MET A C 1
ATOM 1624 O O . MET A 1 197 ? -7.053 14.153 -11.657 1.00 84.25 197 MET A O 1
ATOM 1628 N N . THR A 1 198 ? -5.619 15.536 -10.639 1.00 67.75 198 THR A N 1
ATOM 1629 C CA . THR A 1 198 ? -5.352 16.413 -11.791 1.00 67.75 198 THR A CA 1
ATOM 1630 C C . THR A 1 198 ? -3.920 16.325 -12.321 1.00 67.75 198 THR A C 1
ATOM 1632 O O . THR A 1 198 ? -3.501 17.235 -13.031 1.00 67.75 198 THR A O 1
ATOM 1635 N N . GLU A 1 199 ? -3.188 15.264 -11.985 1.00 45.16 199 GLU A N 1
ATOM 1636 C CA . GLU A 1 199 ? -1.924 14.907 -12.652 1.00 45.16 199 GLU A CA 1
ATOM 1637 C C . GLU A 1 199 ? -2.155 13.883 -13.768 1.00 45.16 199 GLU A C 1
ATOM 1639 O O . GLU A 1 199 ? -2.941 12.933 -13.545 1.00 45.16 199 GLU A O 1
#

Secondary structure (DSSP, 8-state):
-HHHHHHHS-EEEEE-STTPPEE----SS-----EE--EEEEEETT-EEEGGGTEEETHHHHHHHHHHHHHHHHHHHGGG-HHHHHHH---S---TTSSSPPPTTTEEEEEEEPPSSSPPEEEEEE-S-HHHHHHHHHHHHHHHHHTTTT-SSHHHHHHHHHHHHHH--HHHHHHHHHHHH-TTHHHHHHHHT-EETT-

Organism: NCBI:txid1619031

Foldseek 3Di:
DLVVLLVLWDWDKDQPCPPPWDFDDDPPDDPDGDTDTDIDTCDTQQWGDDPVVLKIFCQLVLSLLSLVVVLVCCVVPVVPDPVCCVFLPPPPDDDDDDPDTQPSSFWPGWDWADDPPDDIDTDTDGGPSPVSNVVNLVVLVQLCVQPVVPDVDSVVSSVVSNCCRRPVPCVVVVVSQCVRPNPCRVVVNRVVNMDGNPD

Radius of gyration: 22.32 Å; chains: 1; bounding box: 70×38×56 Å